Protein AF-0000000066929910 (afdb_homodimer)

Nearest PDB structures (foldseek):
  3hx8-assembly2_C  TM=7.958E-01  e=3.739E-06  Mesorhizobium loti
  5bka-assembly2_F  TM=7.812E-01  e=7.258E-06  Streptomyces coelicolor A3(2)
  5ien-assembly1_A  TM=7.134E-01  e=4.759E-06  synthetic construct
  8k0a-assembly1_B  TM=6.855E-01  e=1.773E-04  Escherichia coli K-12
  5xbp-assembly1_I  TM=7.324E-01  e=6.221E-03  Diaphorobacter sp. DS2

Foldseek 3Di:
DDDDAALAEPPLVPDDPPCSPPVSVLQVQLQPLPHDLVVSLVQADQQAWEADPVDIDGGSVVVSVVSPQAEHCAHHQFNGKHWDWYDKAFDPPDDDPFKTKIKTWTKMWTQGPVGDIDIWIKIKIFIWGQDPVRDIHTRYIYMDTPDCVVVVSSVVSVVVD/DDDDAALAEPPLVPDDPPCSPVVSVLQVQLQPLPHDLVVSLVQADQQAWEADPVDIDGGSVVVSVVSPQAEHCAHHQFNGKHWDWYDKAFDPPDDDPFKTKIKTWTKMWTQGPVGDIDIWIKIKIFIWGQDPVRDIHTRYIYMDTDDCVVVVSSVVSVVVD

Solvent-accessible surface area (backbone atoms only — not comparable to full-atom values): 16374 Å² total; per-residue (Å²): 133,83,77,64,70,35,70,56,40,77,46,43,90,44,43,59,82,67,50,54,54,52,52,35,49,48,54,55,42,67,37,35,55,81,51,58,60,70,68,60,46,57,48,38,28,70,66,12,32,38,40,46,54,94,45,71,36,66,21,37,68,52,44,46,53,48,47,60,58,39,43,18,67,83,80,11,55,26,30,40,45,37,46,26,45,36,43,53,26,35,47,41,72,73,72,57,88,56,44,49,50,35,41,39,34,34,37,38,36,39,32,32,64,88,68,51,71,44,63,35,47,36,38,36,40,39,35,31,34,51,45,98,85,65,47,67,17,28,45,33,38,37,41,22,34,27,43,55,64,50,56,53,54,54,52,53,44,61,66,73,95,131,85,78,64,70,36,70,56,39,77,46,44,90,45,44,58,82,68,50,54,54,52,51,35,49,48,55,55,41,67,39,35,53,80,50,59,60,71,67,60,45,57,47,38,28,71,66,12,33,37,38,46,53,93,47,70,35,66,21,35,68,53,43,45,51,48,47,60,58,38,42,18,66,84,80,12,53,25,31,40,43,36,47,25,45,36,43,52,25,34,46,41,72,73,73,57,89,55,46,49,49,37,42,40,35,34,37,38,36,39,32,31,66,89,68,52,72,44,64,37,45,37,38,36,40,38,35,31,32,51,44,97,84,65,47,68,18,27,46,34,38,37,44,24,32,27,42,55,61,52,56,53,54,53,53,52,44,61,66,72,93

pLDDT: mean 91.46, std 9.97, range [44.03, 98.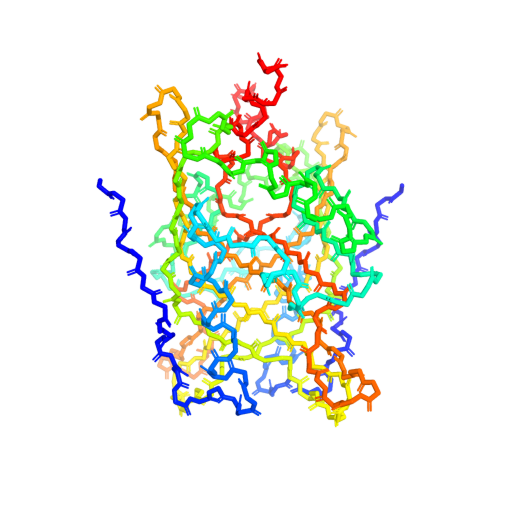88]

Structure (mmCIF, N/CA/C/O backbone):
data_AF-0000000066929910-model_v1
#
loop_
_entity.id
_entity.type
_entity.pdbx_description
1 polymer 'SnoaL-like domain-containing protein'
#
loop_
_atom_site.group_PDB
_atom_site.id
_atom_site.type_symbol
_atom_site.label_atom_id
_atom_site.label_alt_id
_atom_site.label_comp_id
_atom_site.label_asym_id
_atom_site.label_entity_id
_atom_site.label_seq_id
_atom_site.pdbx_PDB_ins_code
_atom_site.Cartn_x
_atom_site.Cartn_y
_atom_site.Cartn_z
_atom_site.occupancy
_atom_site.B_iso_or_equiv
_atom_site.auth_seq_id
_atom_site.auth_comp_id
_atom_site.auth_asym_id
_atom_site.auth_atom_id
_atom_site.pdbx_PDB_model_num
ATOM 1 N N . MET A 1 1 ? -15.656 -13.531 10.375 1 51.94 1 MET A N 1
ATOM 2 C CA . MET A 1 1 ? -15.766 -14.344 9.164 1 51.94 1 MET A CA 1
ATOM 3 C C . MET A 1 1 ? -14.875 -13.789 8.062 1 51.94 1 MET A C 1
ATOM 5 O O . MET A 1 1 ? -14.727 -12.578 7.918 1 51.94 1 MET A O 1
ATOM 9 N N . ALA A 1 2 ? -13.977 -14.711 7.434 1 68.25 2 ALA A N 1
ATOM 10 C CA . ALA A 1 2 ? -13.055 -14.297 6.375 1 68.25 2 ALA A CA 1
ATOM 11 C C . ALA A 1 2 ? -13.812 -13.828 5.141 1 68.25 2 ALA A C 1
ATOM 13 O O . ALA A 1 2 ? -14.898 -14.344 4.836 1 68.25 2 ALA A O 1
ATOM 14 N N . PHE A 1 3 ? -13.477 -12.664 4.609 1 86.19 3 PHE A N 1
ATOM 15 C CA . PHE A 1 3 ? -14.016 -12.234 3.328 1 86.19 3 PHE A CA 1
ATOM 16 C C . PHE A 1 3 ? -13.789 -13.289 2.256 1 86.19 3 PHE A C 1
ATOM 18 O O . PHE A 1 3 ? -12.812 -14.047 2.316 1 86.19 3 PHE A O 1
ATOM 25 N N . PRO A 1 4 ? -14.758 -13.414 1.393 1 94.19 4 PRO A N 1
ATOM 26 C CA . PRO A 1 4 ? -14.617 -14.414 0.331 1 94.19 4 PRO A CA 1
ATOM 27 C C . PRO A 1 4 ? -13.516 -14.062 -0.672 1 94.19 4 PRO A C 1
ATOM 29 O O . PRO A 1 4 ? -13.203 -12.883 -0.855 1 94.19 4 PRO A O 1
ATOM 32 N N . LYS A 1 5 ? -13.023 -15.125 -1.285 1 97.5 5 LYS A N 1
ATOM 33 C CA . LYS A 1 5 ? -12.172 -14.906 -2.453 1 97.5 5 LYS A CA 1
ATOM 34 C C . LYS A 1 5 ? -12.938 -14.219 -3.572 1 97.5 5 LYS A C 1
ATOM 36 O O . LYS A 1 5 ? -14.094 -14.555 -3.842 1 97.5 5 LYS A O 1
ATOM 41 N N . HIS A 1 6 ? -12.438 -13.234 -4.117 1 98.62 6 HIS A N 1
ATOM 42 C CA . HIS A 1 6 ? -13.031 -12.477 -5.215 1 98.62 6 HIS A CA 1
ATOM 43 C C . HIS A 1 6 ? -11.953 -11.891 -6.117 1 98.62 6 HIS A C 1
ATOM 45 O O . HIS A 1 6 ? -11.141 -11.07 -5.672 1 98.62 6 HIS A O 1
ATOM 51 N N . TYR A 1 7 ? -11.977 -12.297 -7.445 1 98.44 7 TYR A N 1
ATOM 52 C CA . TYR A 1 7 ? -10.836 -11.984 -8.297 1 98.44 7 TYR A CA 1
ATOM 53 C C . TYR A 1 7 ? -11.242 -11.062 -9.438 1 98.44 7 TYR A C 1
ATOM 55 O O . TYR A 1 7 ? -10.82 -11.25 -10.586 1 98.44 7 TYR A O 1
ATOM 63 N N . GLU A 1 8 ? -12.164 -10.211 -9.156 1 98.5 8 GLU A N 1
ATOM 64 C CA . GLU A 1 8 ? -12.531 -9.117 -10.055 1 98.5 8 GLU A CA 1
ATOM 65 C C . GLU A 1 8 ? -12.445 -7.77 -9.344 1 98.5 8 GLU A C 1
ATOM 67 O O . GLU A 1 8 ? -12.984 -7.605 -8.242 1 98.5 8 GLU A O 1
ATOM 72 N N . PHE A 1 9 ? -11.75 -6.875 -9.992 1 98.62 9 PHE A N 1
ATOM 73 C CA . PHE A 1 9 ? -11.617 -5.543 -9.406 1 98.62 9 PHE A CA 1
ATOM 74 C C . PHE A 1 9 ? -12.914 -4.758 -9.555 1 98.62 9 PHE A C 1
ATOM 76 O O . PHE A 1 9 ? -13.68 -4.988 -10.492 1 98.62 9 PHE A O 1
ATOM 83 N N . ASP A 1 10 ? -13.117 -3.826 -8.633 1 97.94 10 ASP A N 1
ATOM 84 C CA . ASP A 1 10 ? -14.273 -2.936 -8.719 1 97.94 10 ASP A CA 1
ATOM 85 C C . ASP A 1 10 ? -14.25 -2.127 -10.008 1 97.94 10 ASP A C 1
ATOM 87 O O . ASP A 1 10 ? -15.305 -1.792 -10.555 1 97.94 10 ASP A O 1
ATOM 91 N N . ASN A 1 11 ? -13.078 -1.803 -10.492 1 98.25 11 ASN A N 1
ATOM 92 C CA . ASN A 1 11 ? -12.898 -1.03 -11.719 1 98.25 11 ASN A CA 1
ATOM 93 C C . ASN A 1 11 ? -12.328 -1.886 -12.844 1 98.25 11 ASN A C 1
ATOM 95 O O . ASN A 1 11 ? -11.492 -1.418 -13.625 1 98.25 11 ASN A O 1
ATOM 99 N N . GLN A 1 12 ? -12.781 -3.102 -12.938 1 98.31 12 GLN A N 1
ATOM 100 C CA . GLN A 1 12 ? -12.266 -4.125 -13.844 1 98.31 12 GLN A CA 1
ATOM 101 C C . GLN A 1 12 ? -12.281 -3.635 -15.289 1 98.31 12 GLN A C 1
ATOM 103 O O . GLN A 1 12 ? -11.32 -3.842 -16.031 1 98.31 12 GLN A O 1
ATOM 108 N N . SER A 1 13 ? -13.289 -3 -15.711 1 97.56 13 SER A N 1
ATOM 109 C CA . SER A 1 13 ? -13.5 -2.617 -17.109 1 97.56 13 SER A CA 1
ATOM 110 C C . SER A 1 13 ? -12.508 -1.542 -17.547 1 97.56 13 SER A C 1
ATOM 112 O O . SER A 1 13 ? -12.32 -1.307 -18.734 1 97.56 13 SER A O 1
ATOM 114 N N . SER A 1 14 ? -11.852 -0.917 -16.578 1 97.94 14 SER A N 1
ATOM 115 C CA . SER A 1 14 ? -10.945 0.181 -16.906 1 97.94 14 SER A CA 1
ATOM 116 C C . SER A 1 14 ? -9.492 -0.293 -16.953 1 97.94 14 SER A C 1
ATOM 118 O O . SER A 1 14 ? -8.594 0.482 -17.281 1 97.94 14 SER A O 1
ATOM 120 N N . ILE A 1 15 ? -9.234 -1.5 -16.641 1 98.06 15 ILE A N 1
ATOM 121 C CA . ILE A 1 15 ? -7.887 -2.051 -16.625 1 98.06 15 ILE A CA 1
ATOM 122 C C . ILE A 1 15 ? -7.461 -2.418 -18.031 1 98.06 15 ILE A C 1
ATOM 124 O O . ILE A 1 15 ? -8.172 -3.143 -18.734 1 98.06 15 ILE A O 1
ATOM 128 N N . PRO A 1 16 ? -6.328 -1.891 -18.484 1 95.81 16 PRO A N 1
ATOM 129 C CA . PRO A 1 16 ? -5.91 -2.172 -19.859 1 95.81 16 PRO A CA 1
ATOM 130 C C . PRO A 1 16 ? -5.555 -3.641 -20.078 1 95.81 16 PRO A C 1
ATOM 132 O O . PRO A 1 16 ? -5.004 -4.289 -19.188 1 95.81 16 PRO A O 1
ATOM 135 N N . ALA A 1 17 ? -5.879 -4.059 -21.219 1 95.19 17 ALA A N 1
ATOM 136 C CA . ALA A 1 17 ? -5.402 -5.375 -21.641 1 95.19 17 ALA A CA 1
ATOM 137 C C . ALA A 1 17 ? -3.881 -5.395 -21.766 1 95.19 17 ALA A C 1
ATOM 139 O O . ALA A 1 17 ? -3.271 -4.398 -22.172 1 95.19 17 ALA A O 1
ATOM 140 N N . PRO A 1 18 ? -3.271 -6.547 -21.438 1 96.44 18 PRO A N 1
ATOM 141 C CA . PRO A 1 18 ? -3.869 -7.805 -20.984 1 96.44 18 PRO A CA 1
ATOM 142 C C . PRO A 1 18 ? -3.971 -7.902 -19.469 1 96.44 18 PRO A C 1
ATOM 144 O O . PRO A 1 18 ? -4.23 -8.977 -18.938 1 96.44 18 PRO A O 1
ATOM 147 N N . PHE A 1 19 ? -3.746 -6.848 -18.812 1 97.5 19 PHE A N 1
ATOM 148 C CA . PHE A 1 19 ? -3.609 -6.871 -17.359 1 97.5 19 PHE A CA 1
ATOM 149 C C . PHE A 1 19 ? -4.957 -7.133 -16.688 1 97.5 19 PHE A C 1
ATOM 151 O O . PHE A 1 19 ? -5.016 -7.719 -15.609 1 97.5 19 PHE A O 1
ATOM 158 N N . ASN A 1 20 ? -6.047 -6.723 -17.375 1 98 20 ASN A N 1
ATOM 159 C CA . ASN A 1 20 ? -7.391 -6.969 -16.859 1 98 20 ASN A CA 1
ATOM 160 C C . ASN A 1 20 ? -7.656 -8.461 -16.672 1 98 20 ASN A C 1
ATOM 162 O O . ASN A 1 20 ? -8.461 -8.852 -15.828 1 98 20 ASN A O 1
ATOM 166 N N . GLU A 1 21 ? -6.914 -9.273 -17.375 1 97.38 21 GLU A N 1
ATOM 167 C CA . GLU A 1 21 ? -7.078 -10.719 -17.266 1 97.38 21 GLU A CA 1
ATOM 168 C C . GLU A 1 21 ? -5.926 -11.352 -16.484 1 97.38 21 GLU A C 1
ATOM 170 O O . GLU A 1 21 ? -6.141 -12.195 -15.617 1 97.38 21 GLU A O 1
ATOM 175 N N . THR A 1 22 ? -4.738 -10.922 -16.719 1 97 22 THR A N 1
ATOM 176 C CA . THR A 1 22 ? -3.561 -11.633 -16.234 1 97 22 THR A CA 1
ATOM 177 C C . THR A 1 22 ? -3.363 -11.383 -14.734 1 97 22 THR A C 1
ATOM 179 O O . THR A 1 22 ? -2.93 -12.281 -14.008 1 97 22 THR A O 1
ATOM 182 N N . ILE A 1 23 ? -3.709 -10.234 -14.281 1 98.12 23 ILE A N 1
ATOM 183 C CA . ILE A 1 23 ? -3.443 -9.93 -12.883 1 98.12 23 ILE A CA 1
ATOM 184 C C . ILE A 1 23 ? -4.457 -10.648 -11.992 1 98.12 23 ILE A C 1
ATOM 186 O O . ILE A 1 23 ? -4.078 -11.336 -11.047 1 98.12 23 ILE A O 1
ATOM 190 N N . PRO A 1 24 ? -5.742 -10.594 -12.336 1 98.44 24 PRO A N 1
ATOM 191 C CA . PRO A 1 24 ? -6.672 -11.414 -11.547 1 98.44 24 PRO A CA 1
ATOM 192 C C . PRO A 1 24 ? -6.332 -12.898 -11.594 1 98.44 24 PRO A C 1
ATOM 194 O O . PRO A 1 24 ? -6.434 -13.594 -10.578 1 98.44 24 PRO A O 1
ATOM 197 N N . ALA A 1 25 ? -5.902 -13.375 -12.695 1 97.12 25 ALA A N 1
ATOM 198 C CA . ALA A 1 25 ? -5.535 -14.781 -12.836 1 97.12 25 ALA A CA 1
ATOM 199 C C . ALA A 1 25 ? -4.363 -15.133 -11.922 1 97.12 25 ALA A C 1
ATOM 201 O O . ALA A 1 25 ? -4.34 -16.219 -11.32 1 97.12 25 ALA A O 1
ATOM 202 N N . PHE A 1 26 ? -3.439 -14.289 -11.828 1 97.75 26 PHE A N 1
ATOM 203 C CA . PHE A 1 26 ? -2.297 -14.516 -10.953 1 97.75 26 PHE A CA 1
ATOM 204 C C . PHE A 1 26 ? -2.752 -14.672 -9.508 1 97.75 26 PHE A C 1
ATOM 206 O O . PHE A 1 26 ? -2.34 -15.617 -8.82 1 97.75 26 PHE A O 1
ATOM 213 N N . PHE A 1 27 ? -3.561 -13.758 -9.031 1 98 27 PHE A N 1
ATOM 214 C CA . PHE A 1 27 ? -4.027 -13.836 -7.648 1 98 27 PHE A CA 1
ATOM 215 C C . PHE A 1 27 ? -4.801 -15.125 -7.414 1 98 27 PHE A C 1
ATOM 217 O O . PHE A 1 27 ? -4.664 -15.758 -6.363 1 98 27 PHE A O 1
ATOM 224 N N . ARG A 1 28 ? -5.621 -15.461 -8.359 1 96.94 28 ARG A N 1
ATOM 225 C CA . ARG A 1 28 ? -6.387 -16.703 -8.25 1 96.94 28 ARG A CA 1
ATOM 226 C C . ARG A 1 28 ? -5.457 -17.906 -8.102 1 96.94 28 ARG A C 1
ATOM 228 O O . ARG A 1 28 ? -5.691 -18.781 -7.266 1 96.94 28 ARG A O 1
ATOM 235 N N . GLU A 1 29 ? -4.418 -17.922 -8.875 1 96.06 29 GLU A N 1
ATOM 236 C CA . GLU A 1 29 ? -3.467 -19.031 -8.828 1 96.06 29 GLU A CA 1
ATOM 237 C C . GLU A 1 29 ? -2.645 -19 -7.539 1 96.06 29 GLU A C 1
ATOM 239 O O . GLU A 1 29 ? -2.352 -20.047 -6.953 1 96.06 29 GLU A O 1
ATOM 244 N N . TRP A 1 30 ? -2.27 -17.844 -7.133 1 96.19 30 TRP A N 1
ATOM 245 C CA . TRP A 1 30 ? -1.519 -17.719 -5.891 1 96.19 30 TRP A CA 1
ATOM 246 C C . TRP A 1 30 ? -2.299 -18.297 -4.715 1 96.19 30 TRP A C 1
ATOM 248 O O . TRP A 1 30 ? -1.723 -18.953 -3.846 1 96.19 30 TRP A O 1
ATOM 258 N N . ASP A 1 31 ? -3.578 -18.062 -4.715 1 95.56 31 ASP A N 1
ATOM 259 C CA . ASP A 1 31 ? -4.438 -18.469 -3.604 1 95.56 31 ASP A CA 1
ATOM 260 C C . ASP A 1 31 ? -4.734 -19.953 -3.645 1 95.56 31 ASP A C 1
ATOM 262 O O . ASP A 1 31 ? -5.316 -20.516 -2.707 1 95.56 31 ASP A O 1
ATOM 266 N N . ASN A 1 32 ? -4.43 -20.562 -4.746 1 94.06 32 ASN A N 1
ATOM 267 C CA . ASN A 1 32 ? -4.637 -22 -4.879 1 94.06 32 ASN A CA 1
ATOM 268 C C . ASN A 1 32 ? -3.514 -22.797 -4.215 1 94.06 32 ASN A C 1
ATOM 270 O O . ASN A 1 32 ? -2.402 -22.875 -4.746 1 94.06 32 ASN A O 1
ATOM 274 N N . PRO A 1 33 ? -3.824 -23.406 -3.088 1 90.44 33 PRO A N 1
ATOM 275 C CA . PRO A 1 33 ? -2.748 -24.078 -2.359 1 90.44 33 PRO A CA 1
ATOM 276 C C . PRO A 1 33 ? -2.186 -25.281 -3.117 1 90.44 33 PRO A C 1
ATOM 278 O O . PRO A 1 33 ? -1.102 -25.766 -2.791 1 90.44 33 PRO A O 1
ATOM 281 N N . THR A 1 34 ? -2.887 -25.672 -4.145 1 87.44 34 THR A N 1
ATOM 282 C CA . THR A 1 34 ? -2.449 -26.844 -4.895 1 87.44 34 THR A CA 1
ATOM 283 C C . THR A 1 34 ? -1.943 -26.438 -6.277 1 87.44 34 THR A C 1
ATOM 285 O O . THR A 1 34 ? -1.729 -27.297 -7.141 1 87.44 34 THR A O 1
ATOM 288 N N . ALA A 1 35 ? -1.821 -25.156 -6.48 1 88.19 35 ALA A N 1
ATOM 289 C CA . ALA A 1 35 ? -1.319 -24.703 -7.77 1 88.19 35 ALA A CA 1
ATOM 290 C C . ALA A 1 35 ? 0.094 -25.219 -8.023 1 88.19 35 ALA A C 1
ATOM 292 O O . ALA A 1 35 ? 0.894 -25.344 -7.098 1 88.19 35 ALA A O 1
ATOM 293 N N . ARG A 1 36 ? 0.293 -25.469 -9.297 1 87.12 36 ARG A N 1
ATOM 294 C CA . ARG A 1 36 ? 1.667 -25.75 -9.695 1 87.12 36 ARG A CA 1
ATOM 295 C C . ARG A 1 36 ? 2.535 -24.5 -9.617 1 87.12 36 ARG A C 1
ATOM 297 O O . ARG A 1 36 ? 2.295 -23.531 -10.328 1 87.12 36 ARG A O 1
ATOM 304 N N . THR A 1 37 ? 3.504 -24.609 -8.844 1 87 37 THR A N 1
ATOM 305 C CA . THR A 1 37 ? 4.34 -23.453 -8.562 1 87 37 THR A CA 1
ATOM 306 C C . THR A 1 37 ? 4.98 -22.922 -9.836 1 87 37 THR A C 1
ATOM 308 O O . THR A 1 37 ? 5.09 -21.703 -10.023 1 87 37 THR A O 1
ATOM 311 N N . GLU A 1 38 ? 5.266 -23.797 -10.727 1 88.75 38 GLU A N 1
ATOM 312 C CA . GLU A 1 38 ? 5.953 -23.391 -11.945 1 88.75 38 GLU A CA 1
ATOM 313 C C . GLU A 1 38 ? 5.07 -22.5 -12.805 1 88.75 38 GLU A C 1
ATOM 315 O O . GLU A 1 38 ? 5.547 -21.531 -13.398 1 88.75 38 GLU A O 1
ATOM 320 N N . GLU A 1 39 ? 3.871 -22.844 -12.875 1 88.44 39 GLU A N 1
ATOM 321 C CA . GLU A 1 39 ? 2.943 -22.047 -13.672 1 88.44 39 GLU A CA 1
ATOM 322 C C . GLU A 1 39 ? 2.703 -20.672 -13.039 1 88.44 39 GLU A C 1
ATOM 324 O O . GLU A 1 39 ? 2.701 -19.656 -13.734 1 88.44 39 GLU A O 1
ATOM 329 N N . LEU A 1 40 ? 2.592 -20.656 -11.758 1 91.75 40 LEU A N 1
ATOM 330 C CA . LEU A 1 40 ? 2.395 -19.422 -11.008 1 91.75 40 LEU A CA 1
ATOM 331 C C . LEU A 1 40 ? 3.586 -18.484 -11.188 1 91.75 40 LEU A C 1
ATOM 333 O O . LEU A 1 40 ? 3.412 -17.266 -11.305 1 91.75 40 LEU A O 1
ATOM 337 N N . LEU A 1 41 ? 4.73 -19.078 -11.273 1 95.81 41 LEU A N 1
ATOM 338 C CA . LEU A 1 41 ? 5.973 -18.312 -11.281 1 95.81 41 LEU A CA 1
ATOM 339 C C . LEU A 1 41 ? 6.223 -17.688 -12.648 1 95.81 41 LEU A C 1
ATOM 341 O O . LEU A 1 41 ? 7.074 -16.812 -12.789 1 95.81 41 LEU A O 1
ATOM 345 N N . GLU A 1 42 ? 5.457 -18.156 -13.602 1 94.06 42 GLU A N 1
ATOM 346 C CA . GLU A 1 42 ? 5.605 -17.578 -14.938 1 94.06 42 GLU A CA 1
ATOM 347 C C . GLU A 1 42 ? 5.23 -16.109 -14.945 1 94.06 42 GLU A C 1
ATOM 349 O O . GLU A 1 42 ? 5.586 -15.375 -15.867 1 94.06 42 GLU A O 1
ATOM 354 N N . PHE A 1 43 ? 4.566 -15.688 -14.008 1 96.69 43 PHE A N 1
ATOM 355 C CA . PHE A 1 43 ? 4.207 -14.281 -13.867 1 96.69 43 PHE A CA 1
ATOM 356 C C . PHE A 1 43 ? 5.438 -13.438 -13.547 1 96.69 43 PHE A C 1
ATOM 358 O O . PHE A 1 43 ? 5.426 -12.219 -13.734 1 96.69 43 PHE A O 1
ATOM 365 N N . PHE A 1 44 ? 6.508 -14.086 -13.133 1 97.81 44 PHE A N 1
ATOM 366 C CA . PHE A 1 44 ? 7.688 -13.367 -12.656 1 97.81 44 PHE A CA 1
ATOM 367 C C . PHE A 1 44 ? 8.852 -13.539 -13.625 1 97.81 44 PHE A C 1
ATOM 369 O O . PHE A 1 44 ? 9.031 -14.617 -14.203 1 97.81 44 PHE A O 1
ATOM 376 N N . ALA A 1 45 ? 9.562 -12.445 -13.82 1 97.38 45 ALA A N 1
ATOM 377 C CA . ALA A 1 45 ? 10.828 -12.531 -14.555 1 97.38 45 ALA A CA 1
ATOM 378 C C . ALA A 1 45 ? 11.828 -13.414 -13.82 1 97.38 45 ALA A C 1
ATOM 380 O O . ALA A 1 45 ? 11.688 -13.664 -12.625 1 97.38 45 ALA A O 1
ATOM 381 N N . LEU A 1 46 ? 12.844 -13.844 -14.492 1 96.06 46 LEU A N 1
ATOM 382 C CA . LEU A 1 46 ? 13.82 -14.766 -13.938 1 96.06 46 LEU A CA 1
ATOM 383 C C . LEU A 1 46 ? 14.555 -14.133 -12.758 1 96.06 46 LEU A C 1
ATOM 385 O O . LEU A 1 46 ? 14.828 -14.812 -11.766 1 96.06 46 LEU A O 1
ATOM 389 N N . ASP A 1 47 ? 14.828 -12.852 -12.852 1 97.12 47 ASP A N 1
ATOM 390 C CA . ASP A 1 47 ? 15.562 -12.156 -11.797 1 97.12 47 ASP A CA 1
ATOM 391 C C . ASP A 1 47 ? 14.641 -11.258 -10.984 1 97.12 47 ASP A C 1
ATOM 393 O O . ASP A 1 47 ? 15.07 -10.227 -10.461 1 97.12 47 ASP A O 1
ATOM 397 N N . ALA A 1 48 ? 13.352 -11.68 -10.945 1 97.81 48 ALA A N 1
ATOM 398 C CA . ALA A 1 48 ? 12.359 -10.867 -10.25 1 97.81 48 ALA A CA 1
ATOM 399 C C . ALA A 1 48 ? 12.719 -10.703 -8.781 1 97.81 48 ALA A C 1
ATOM 401 O O . ALA A 1 48 ? 13.156 -11.656 -8.133 1 97.81 48 ALA A O 1
ATOM 402 N N . LYS A 1 49 ? 12.57 -9.5 -8.305 1 97.88 49 LYS A N 1
ATOM 403 C CA . LYS A 1 49 ? 12.672 -9.219 -6.879 1 97.88 49 LYS A CA 1
ATOM 404 C C . LYS A 1 49 ? 11.297 -9.25 -6.215 1 97.88 49 LYS A C 1
ATOM 406 O O . LYS A 1 49 ? 10.336 -8.672 -6.73 1 97.88 49 LYS A O 1
ATOM 411 N N . PHE A 1 50 ? 11.203 -9.984 -5.105 1 96.75 50 PHE A N 1
ATOM 412 C CA . PHE A 1 50 ? 10 -10.117 -4.297 1 96.75 50 PHE A CA 1
ATOM 413 C C . PHE A 1 50 ? 10.242 -9.633 -2.873 1 96.75 50 PHE A C 1
ATOM 415 O O . PHE A 1 50 ? 11.188 -10.078 -2.215 1 96.75 50 PHE A O 1
ATOM 422 N N . ILE A 1 51 ? 9.352 -8.68 -2.457 1 93.69 51 ILE A N 1
ATOM 423 C CA . ILE A 1 51 ? 9.531 -8.078 -1.139 1 93.69 51 ILE A CA 1
ATOM 424 C C . ILE A 1 51 ? 8.25 -8.219 -0.33 1 93.69 51 ILE A C 1
ATOM 426 O O . ILE A 1 51 ? 7.203 -7.684 -0.715 1 93.69 51 ILE A O 1
ATOM 430 N N . PHE A 1 52 ? 8.352 -8.914 0.793 1 88.75 52 PHE A N 1
ATOM 431 C CA . PHE A 1 52 ? 7.293 -9.078 1.783 1 88.75 52 PHE A CA 1
ATOM 432 C C . PHE A 1 52 ? 7.852 -8.969 3.197 1 88.75 52 PHE A C 1
ATOM 434 O O . PHE A 1 52 ? 8.383 -9.945 3.734 1 88.75 52 PHE A O 1
ATOM 441 N N . SER A 1 53 ? 7.586 -7.73 3.738 1 79.38 53 SER A N 1
ATOM 442 C CA . SER A 1 53 ? 8.133 -7.469 5.066 1 79.38 53 SER A CA 1
ATOM 443 C C . SER A 1 53 ? 9.633 -7.73 5.113 1 79.38 53 SER A C 1
ATOM 445 O O . SER A 1 53 ? 10.391 -7.172 4.316 1 79.38 53 SER A O 1
ATOM 447 N N . HIS A 1 54 ? 10.016 -8.781 5.988 1 77.69 54 HIS A N 1
ATOM 448 C CA . HIS A 1 54 ? 11.422 -9.102 6.176 1 77.69 54 HIS A CA 1
ATOM 449 C C . HIS A 1 54 ? 11.883 -10.156 5.18 1 77.69 54 HIS A C 1
ATOM 451 O O . HIS A 1 54 ? 13.07 -10.492 5.129 1 77.69 54 HIS A O 1
ATOM 457 N N . ILE A 1 55 ? 11.031 -10.648 4.34 1 83.56 55 ILE A N 1
ATOM 458 C CA . ILE A 1 55 ? 11.344 -11.68 3.357 1 83.56 55 ILE A CA 1
ATOM 459 C C . ILE A 1 55 ? 11.586 -11.039 1.993 1 83.56 55 ILE A C 1
ATOM 461 O O . ILE A 1 55 ? 10.695 -10.398 1.434 1 83.56 55 ILE A O 1
ATOM 465 N N . THR A 1 56 ? 12.812 -11.203 1.525 1 91.38 56 THR A N 1
ATOM 466 C CA . THR A 1 56 ? 13.164 -10.734 0.188 1 91.38 56 THR A CA 1
ATOM 467 C C . THR A 1 56 ? 13.812 -11.852 -0.622 1 91.38 56 THR A C 1
ATOM 469 O O . THR A 1 56 ? 14.656 -12.594 -0.108 1 91.38 56 THR A O 1
ATOM 472 N N . THR A 1 57 ? 13.266 -12.047 -1.817 1 96.12 57 THR A N 1
ATOM 473 C CA . THR A 1 57 ? 13.914 -12.93 -2.777 1 96.12 57 THR A CA 1
ATOM 474 C C . THR A 1 57 ? 14.328 -12.172 -4.031 1 96.12 57 THR A C 1
ATOM 476 O O . THR A 1 57 ? 13.703 -11.164 -4.387 1 96.12 57 THR A O 1
ATOM 479 N N . ASN A 1 58 ? 15.391 -12.727 -4.773 1 96.81 58 ASN A N 1
ATOM 480 C CA . ASN A 1 58 ? 15.938 -11.992 -5.906 1 96.81 58 ASN A CA 1
ATOM 481 C C . ASN A 1 58 ? 15.938 -12.836 -7.176 1 96.81 58 ASN A C 1
ATOM 483 O O . ASN A 1 58 ? 16.703 -12.562 -8.109 1 96.81 58 ASN A O 1
ATOM 487 N N . SER A 1 59 ? 15.133 -13.859 -7.121 1 97.5 59 SER A N 1
ATOM 488 C CA . SER A 1 59 ? 14.992 -14.688 -8.312 1 97.5 59 SER A CA 1
ATOM 489 C C . SER A 1 59 ? 13.664 -15.445 -8.297 1 97.5 59 SER A C 1
ATOM 491 O O . SER A 1 59 ? 13.109 -15.719 -7.234 1 97.5 59 SER A O 1
ATOM 493 N N . ARG A 1 60 ? 13.289 -15.781 -9.445 1 97.12 60 ARG A N 1
ATOM 494 C CA . ARG A 1 60 ? 12.086 -16.594 -9.609 1 97.12 60 ARG A CA 1
ATOM 495 C C . ARG A 1 60 ? 12.227 -17.922 -8.883 1 97.12 60 ARG A C 1
ATOM 497 O O . ARG A 1 60 ? 11.273 -18.391 -8.25 1 97.12 60 ARG A O 1
ATOM 504 N N . GLU A 1 61 ? 13.359 -18.484 -8.992 1 96.56 61 GLU A N 1
ATOM 505 C CA . GLU A 1 61 ? 13.602 -19.75 -8.312 1 96.56 61 GLU A CA 1
ATOM 506 C C . GLU A 1 61 ? 13.469 -19.609 -6.801 1 96.56 61 GLU A C 1
ATOM 508 O O . GLU A 1 61 ? 12.805 -20.422 -6.148 1 96.56 61 GLU A O 1
ATOM 513 N N . ALA A 1 62 ? 14.031 -18.578 -6.273 1 96.56 62 ALA A N 1
ATOM 514 C CA . ALA A 1 62 ? 13.938 -18.328 -4.836 1 96.56 62 ALA A CA 1
ATOM 515 C C . ALA A 1 62 ? 12.5 -18.062 -4.418 1 96.56 62 ALA A C 1
ATOM 517 O O . ALA A 1 62 ? 12.07 -18.469 -3.334 1 96.56 62 ALA A O 1
ATOM 518 N N . LEU A 1 63 ? 11.781 -17.391 -5.246 1 96.5 63 LEU A N 1
ATOM 519 C CA . LEU A 1 63 ? 10.367 -17.156 -4.98 1 96.5 63 LEU A CA 1
ATOM 520 C C . LEU A 1 63 ? 9.594 -18.469 -4.961 1 96.5 63 LEU A C 1
ATOM 522 O O . LEU A 1 63 ? 8.695 -18.656 -4.137 1 96.5 63 LEU A O 1
ATOM 526 N N . GLY A 1 64 ? 9.93 -19.297 -5.875 1 95.31 64 GLY A N 1
ATOM 527 C CA . GLY A 1 64 ? 9.32 -20.625 -5.875 1 95.31 64 GLY A CA 1
ATOM 528 C C . GLY A 1 64 ? 9.539 -21.375 -4.582 1 95.31 64 GLY A C 1
ATOM 529 O O . GLY A 1 64 ? 8.609 -21.969 -4.035 1 95.31 64 GLY A O 1
ATOM 530 N N . ASP A 1 65 ? 10.719 -21.328 -4.078 1 93.88 65 ASP A N 1
ATOM 531 C CA . ASP A 1 65 ? 11.039 -21.984 -2.809 1 93.88 65 ASP A CA 1
ATOM 532 C C . ASP A 1 65 ? 10.234 -21.375 -1.663 1 93.88 65 ASP A C 1
ATOM 534 O O . ASP A 1 65 ? 9.719 -22.094 -0.806 1 93.88 65 ASP A O 1
ATOM 538 N N . LEU A 1 66 ? 10.172 -20.109 -1.696 1 92.25 66 LEU A N 1
ATOM 539 C CA . LEU A 1 66 ? 9.375 -19.422 -0.682 1 92.25 66 LEU A CA 1
ATOM 540 C C . LEU A 1 66 ? 7.922 -19.875 -0.729 1 92.25 66 LEU A C 1
ATOM 542 O O . LEU A 1 66 ? 7.332 -20.188 0.305 1 92.25 66 LEU A O 1
ATOM 546 N N . ARG A 1 67 ? 7.371 -19.859 -1.907 1 93.69 67 ARG A N 1
ATOM 547 C CA . ARG A 1 67 ? 5.977 -20.25 -2.084 1 93.69 67 ARG A CA 1
ATOM 548 C C . ARG A 1 67 ? 5.734 -21.672 -1.588 1 93.69 67 ARG A C 1
ATOM 550 O O . ARG A 1 67 ? 4.758 -21.922 -0.878 1 93.69 67 ARG A O 1
ATOM 557 N N . ARG A 1 68 ? 6.582 -22.547 -1.894 1 91.75 68 ARG A N 1
ATOM 558 C CA . ARG A 1 68 ? 6.445 -23.953 -1.499 1 91.75 68 ARG A CA 1
ATOM 559 C C . ARG A 1 68 ? 6.57 -24.109 0.013 1 91.75 68 ARG A C 1
ATOM 561 O O . ARG A 1 68 ? 5.883 -24.938 0.616 1 91.75 68 ARG A O 1
ATOM 568 N N . GLY A 1 69 ? 7.355 -23.281 0.56 1 89 69 GLY A N 1
ATOM 569 C CA . GLY A 1 69 ? 7.59 -23.375 1.992 1 89 69 GLY A CA 1
ATOM 570 C C . GLY A 1 69 ? 6.539 -22.641 2.814 1 89 69 GLY A C 1
ATOM 571 O O . GLY A 1 69 ? 6.32 -22.984 3.982 1 89 69 GLY A O 1
ATOM 572 N N . LEU A 1 70 ? 5.863 -21.766 2.207 1 89.38 70 LEU A N 1
ATOM 573 C CA . LEU A 1 70 ? 4.949 -20.906 2.949 1 89.38 70 LEU A CA 1
ATOM 574 C C . LEU A 1 70 ? 3.518 -21.422 2.857 1 89.38 70 LEU A C 1
ATOM 576 O O . LEU A 1 70 ? 2.801 -21.453 3.859 1 89.38 70 LEU A O 1
ATOM 580 N N . ILE A 1 71 ? 3.152 -21.781 1.685 1 90.5 71 ILE A N 1
ATOM 581 C CA . ILE A 1 71 ? 1.763 -22.172 1.461 1 90.5 71 ILE A CA 1
ATOM 582 C C . ILE A 1 71 ? 1.694 -23.641 1.038 1 90.5 71 ILE A C 1
ATOM 584 O O . ILE A 1 71 ? 2.139 -24 -0.055 1 90.5 71 ILE A O 1
ATOM 588 N N . HIS A 1 72 ? 1.14 -24.391 1.914 1 89.25 72 HIS A N 1
ATOM 589 C CA . HIS A 1 72 ? 0.87 -25.797 1.678 1 89.25 72 HIS A CA 1
ATOM 590 C C . HIS A 1 72 ? -0.322 -26.281 2.5 1 89.25 72 HIS A C 1
ATOM 592 O O . HIS A 1 72 ? -0.406 -26 3.699 1 89.25 72 HIS A O 1
ATOM 598 N N . PRO A 1 73 ? -1.185 -27.031 1.87 1 90.38 73 PRO A N 1
ATOM 599 C CA . PRO A 1 73 ? -2.432 -27.391 2.553 1 90.38 73 PRO A CA 1
ATOM 600 C C . PRO A 1 73 ? -2.205 -28.25 3.787 1 90.38 73 PRO A C 1
ATOM 602 O O . PRO A 1 73 ? -3.02 -28.25 4.715 1 90.38 73 PRO A O 1
ATOM 605 N N . GLU A 1 74 ? -1.133 -28.906 3.838 1 88.31 74 GLU A N 1
ATOM 606 C CA . GLU A 1 74 ? -0.917 -29.844 4.934 1 88.31 74 GLU A CA 1
ATOM 607 C C . GLU A 1 74 ? 0.267 -29.422 5.797 1 88.31 74 GLU A C 1
ATOM 609 O O . GLU A 1 74 ? 0.219 -29.531 7.023 1 88.31 74 GLU A O 1
ATOM 614 N N . ASN A 1 75 ? 1.32 -28.859 5.215 1 83.56 75 ASN A N 1
ATOM 615 C CA . ASN A 1 75 ? 2.586 -28.766 5.934 1 83.56 75 ASN A CA 1
ATOM 616 C C . ASN A 1 75 ? 3.074 -27.312 6.016 1 83.56 75 ASN A C 1
ATOM 618 O O . ASN A 1 75 ? 4.051 -27.031 6.707 1 83.56 75 ASN A O 1
ATOM 622 N N . GLY A 1 76 ? 2.428 -26.453 5.328 1 86.56 76 GLY A N 1
ATOM 623 C CA . GLY A 1 76 ? 2.891 -25.078 5.348 1 86.56 76 GLY A CA 1
ATOM 624 C C . GLY A 1 76 ? 2.379 -24.297 6.543 1 86.56 76 GLY A C 1
ATOM 625 O O . GLY A 1 76 ? 1.331 -24.609 7.105 1 86.56 76 GLY A O 1
ATOM 626 N N . PRO A 1 77 ? 3.146 -23.297 6.965 1 89.25 77 PRO A N 1
ATOM 627 C CA . PRO A 1 77 ? 2.598 -22.391 7.973 1 89.25 77 PRO A CA 1
ATOM 628 C C . PRO A 1 77 ? 1.254 -21.797 7.559 1 89.25 77 PRO A C 1
ATOM 630 O O . PRO A 1 77 ? 0.423 -21.484 8.414 1 89.25 77 PRO A O 1
ATOM 633 N N . VAL A 1 78 ? 1.073 -21.609 6.277 1 91.44 78 VAL A N 1
ATOM 634 C CA . VAL A 1 78 ? -0.197 -21.188 5.703 1 91.44 78 VAL A CA 1
ATOM 635 C C . VAL A 1 78 ? -0.842 -22.344 4.945 1 91.44 78 VAL A C 1
ATOM 637 O O . VAL A 1 78 ? -0.265 -22.859 3.988 1 91.44 78 VAL A O 1
ATOM 640 N N . VAL A 1 79 ? -2.018 -22.688 5.387 1 93.62 79 VAL A N 1
ATOM 641 C CA . VAL A 1 79 ? -2.633 -23.859 4.77 1 93.62 79 VAL A CA 1
ATOM 642 C C . VAL A 1 79 ? -3.646 -23.422 3.717 1 93.62 79 VAL A C 1
ATOM 644 O O . VAL A 1 79 ? -4.039 -24.203 2.854 1 93.62 79 VAL A O 1
ATOM 647 N N . ASP A 1 80 ? -4.09 -22.188 3.879 1 93.88 80 ASP A N 1
ATOM 648 C CA . ASP A 1 80 ? -4.996 -21.578 2.906 1 93.88 80 ASP A CA 1
ATOM 649 C C . ASP A 1 80 ? -4.926 -20.047 2.969 1 93.88 80 ASP A C 1
ATOM 651 O O . ASP A 1 80 ? -4.57 -19.484 4 1 93.88 80 ASP A O 1
ATOM 655 N N . CYS A 1 81 ? -5.223 -19.484 1.835 1 94.62 81 CYS A N 1
ATOM 656 C CA . CYS A 1 81 ? -5.281 -18.031 1.795 1 94.62 81 CYS A CA 1
ATOM 657 C C . CYS A 1 81 ? -6.242 -17.547 0.713 1 94.62 81 CYS A C 1
ATOM 659 O O . CYS A 1 81 ? -6.672 -18.344 -0.133 1 94.62 81 CYS A O 1
ATOM 661 N N . GLY A 1 82 ? -6.598 -16.297 0.866 1 96.38 82 GLY A N 1
ATOM 662 C CA . GLY A 1 82 ? -7.512 -15.742 -0.123 1 96.38 82 GLY A CA 1
ATOM 663 C C . GLY A 1 82 ? -7.418 -14.234 -0.249 1 96.38 82 GLY A C 1
ATOM 664 O O . GLY A 1 82 ? -7.25 -13.531 0.75 1 96.38 82 GLY A O 1
ATOM 665 N N . HIS A 1 83 ? -7.562 -13.859 -1.557 1 98.12 83 HIS A N 1
ATOM 666 C CA . HIS A 1 83 ? -7.609 -12.43 -1.851 1 98.12 83 HIS A CA 1
ATOM 667 C C . HIS A 1 83 ? -9 -12 -2.297 1 98.12 83 HIS A C 1
ATOM 669 O O . HIS A 1 83 ? -9.695 -12.75 -2.986 1 98.12 83 HIS A O 1
ATOM 675 N N . THR A 1 84 ? -9.422 -10.891 -1.819 1 98.62 84 THR A N 1
ATOM 676 C CA . THR A 1 84 ? -10.508 -10.117 -2.41 1 98.62 84 THR A CA 1
ATOM 677 C C . THR A 1 84 ? -9.969 -8.859 -3.092 1 98.62 84 THR A C 1
ATOM 679 O O . THR A 1 84 ? -9.531 -7.926 -2.422 1 98.62 84 THR A O 1
ATOM 682 N N . LEU A 1 85 ? -10.023 -8.914 -4.434 1 98.75 85 LEU A N 1
ATOM 683 C CA . LEU A 1 85 ? -9.531 -7.762 -5.184 1 98.75 85 LEU A CA 1
ATOM 684 C C . LEU A 1 85 ? -10.531 -6.613 -5.125 1 98.75 85 LEU A C 1
ATOM 686 O O . LEU A 1 85 ? -11.742 -6.832 -5.195 1 98.75 85 LEU A O 1
ATOM 690 N N . ARG A 1 86 ? -10 -5.383 -4.941 1 98.56 86 ARG A N 1
ATOM 691 C CA . ARG A 1 86 ? -10.883 -4.223 -4.875 1 98.56 86 ARG A CA 1
ATOM 692 C C . ARG A 1 86 ? -10.57 -3.23 -5.988 1 98.56 86 ARG A C 1
ATOM 694 O O . ARG A 1 86 ? -11.367 -3.045 -6.906 1 98.56 86 ARG A O 1
ATOM 701 N N . GLN A 1 87 ? -9.352 -2.658 -5.949 1 98.81 87 GLN A N 1
ATOM 702 C CA . GLN A 1 87 ? -9.102 -1.554 -6.867 1 98.81 87 GLN A CA 1
ATOM 703 C C . GLN A 1 87 ? -7.742 -1.701 -7.551 1 98.81 87 GLN A C 1
ATOM 705 O O . GLN A 1 87 ? -6.789 -2.201 -6.949 1 98.81 87 GLN A O 1
ATOM 710 N N . PHE A 1 88 ? -7.707 -1.254 -8.789 1 98.81 88 PHE A N 1
ATOM 711 C CA . PHE A 1 88 ? -6.535 -1.271 -9.656 1 98.81 88 PHE A CA 1
ATOM 712 C C . PHE A 1 88 ? -6.109 0.148 -10.023 1 98.81 88 PHE A C 1
ATOM 714 O O . PHE A 1 88 ? -6.922 0.937 -10.508 1 98.81 88 PHE A O 1
ATOM 721 N N . TYR A 1 89 ? -4.828 0.481 -9.773 1 98.75 89 TYR A N 1
ATOM 722 C CA . TYR A 1 89 ? -4.273 1.811 -10.008 1 98.75 89 TYR A CA 1
ATOM 723 C C . TYR A 1 89 ? -3.098 1.753 -10.977 1 98.75 89 TYR A C 1
ATOM 725 O O . TYR A 1 89 ? -2.277 0.833 -10.906 1 98.75 89 TYR A O 1
ATOM 733 N N . ALA A 1 90 ? -3 2.74 -11.766 1 98.31 90 ALA A N 1
ATOM 734 C CA . ALA A 1 90 ? -1.893 2.824 -12.711 1 98.31 90 ALA A CA 1
ATOM 735 C C . ALA A 1 90 ? -1.011 4.035 -12.414 1 98.31 90 ALA A C 1
ATOM 737 O O . ALA A 1 90 ? -1.506 5.086 -12 1 98.31 90 ALA A O 1
ATOM 738 N N . LEU A 1 91 ? 0.306 3.844 -12.602 1 98.5 91 LEU A N 1
ATOM 739 C CA . LEU A 1 91 ? 1.235 4.965 -12.531 1 98.5 91 LEU A CA 1
ATOM 740 C C . LEU A 1 91 ? 0.829 6.07 -13.5 1 98.5 91 LEU A C 1
ATOM 742 O O . LEU A 1 91 ? 0.639 5.816 -14.695 1 98.5 91 LEU A O 1
ATOM 746 N N . THR A 1 92 ? 0.673 7.254 -12.938 1 96.5 92 THR A N 1
ATOM 747 C CA . THR A 1 92 ? 0.293 8.344 -13.828 1 96.5 92 THR A CA 1
ATOM 748 C C . THR A 1 92 ? 1.439 8.695 -14.773 1 96.5 92 THR A C 1
ATOM 750 O O . THR A 1 92 ? 2.604 8.695 -14.367 1 96.5 92 THR A O 1
ATOM 753 N N . GLY A 1 93 ? 1.11 8.891 -16.062 1 95.06 93 GLY A N 1
ATOM 754 C CA . GLY A 1 93 ? 2.066 9.359 -17.047 1 95.06 93 GLY A CA 1
ATOM 755 C C . GLY A 1 93 ? 2.943 8.258 -17.609 1 95.06 93 GLY A C 1
ATOM 756 O O . GLY A 1 93 ? 3.93 8.531 -18.297 1 95.06 93 GLY A O 1
ATOM 757 N N . GLN A 1 94 ? 2.643 7.004 -17.234 1 92.81 94 GLN A N 1
ATOM 758 C CA . GLN A 1 94 ? 3.5 5.957 -17.781 1 92.81 94 GLN A CA 1
ATOM 759 C C . GLN A 1 94 ? 3.268 5.781 -19.281 1 92.81 94 GLN A C 1
ATOM 761 O O . GLN A 1 94 ? 2.127 5.621 -19.719 1 92.81 94 GLN A O 1
ATOM 766 N N . SER A 1 95 ? 4.391 5.91 -19.969 1 87.12 95 SER A N 1
ATOM 767 C CA . SER A 1 95 ? 4.297 5.891 -21.422 1 87.12 95 SER A CA 1
ATOM 768 C C . SER A 1 95 ? 5.18 4.801 -22.016 1 87.12 95 SER A C 1
ATOM 770 O O . SER A 1 95 ? 5.055 4.469 -23.203 1 87.12 95 SER A O 1
ATOM 772 N N . ASP A 1 96 ? 5.996 4.227 -21.141 1 85.12 96 ASP A N 1
ATOM 773 C CA . ASP A 1 96 ? 6.867 3.17 -21.656 1 85.12 96 ASP A CA 1
ATOM 774 C C . ASP A 1 96 ? 6.051 1.956 -22.094 1 85.12 96 ASP A C 1
ATOM 776 O O . ASP A 1 96 ? 5.273 1.406 -21.312 1 85.12 96 ASP A O 1
ATOM 780 N N . SER A 1 97 ? 6.375 1.554 -23.312 1 87.06 97 SER A N 1
ATOM 781 C CA . SER A 1 97 ? 5.602 0.447 -23.875 1 87.06 97 SER A CA 1
ATOM 782 C C . SER A 1 97 ? 6.105 -0.895 -23.359 1 87.06 97 SER A C 1
ATOM 784 O O . SER A 1 97 ? 5.402 -1.904 -23.438 1 87.06 97 SER A O 1
ATOM 786 N N . LYS A 1 98 ? 7.27 -0.904 -22.766 1 92.69 98 LYS A N 1
ATOM 787 C CA . LYS A 1 98 ? 7.852 -2.186 -22.375 1 92.69 98 LYS A CA 1
ATOM 788 C C . LYS A 1 98 ? 7.93 -2.318 -20.859 1 92.69 98 LYS A C 1
ATOM 790 O O . LYS A 1 98 ? 8.5 -3.281 -20.344 1 92.69 98 LYS A O 1
ATOM 795 N N . SER A 1 99 ? 7.445 -1.371 -20.234 1 96.12 99 SER A N 1
ATOM 796 C CA . SER A 1 99 ? 7.414 -1.403 -18.781 1 96.12 99 SER A CA 1
ATOM 797 C C . SER A 1 99 ? 6.164 -0.719 -18.234 1 96.12 99 SER A C 1
ATOM 799 O O . SER A 1 99 ? 5.793 0.365 -18.688 1 96.12 99 SER A O 1
ATOM 801 N N . LYS A 1 100 ? 5.484 -1.411 -17.359 1 97.62 100 LYS A N 1
ATOM 802 C CA . LYS A 1 100 ? 4.293 -0.885 -16.703 1 97.62 100 LYS A CA 1
ATOM 803 C C . LYS A 1 100 ? 4.375 -1.061 -15.188 1 97.62 100 LYS A C 1
ATOM 805 O O . LYS A 1 100 ? 4.902 -2.061 -14.703 1 97.62 100 LYS A O 1
ATOM 810 N N . GLN A 1 101 ? 3.891 -0.084 -14.5 1 98.44 101 GLN A N 1
ATOM 811 C CA . GLN A 1 101 ? 3.836 -0.153 -13.039 1 98.44 101 GLN A CA 1
ATOM 812 C C . GLN A 1 101 ? 2.414 0.058 -12.531 1 98.44 101 GLN A C 1
ATOM 814 O O . GLN A 1 101 ? 1.689 0.918 -13.039 1 98.44 101 GLN A O 1
ATOM 819 N N . PHE A 1 102 ? 2.012 -0.777 -11.547 1 98.62 102 PHE A N 1
ATOM 820 C CA . PHE A 1 102 ? 0.663 -0.748 -11 1 98.62 102 PHE A CA 1
ATOM 821 C C . PHE A 1 102 ? 0.693 -0.935 -9.484 1 98.62 102 PHE A C 1
ATOM 823 O O . PHE A 1 102 ? 1.647 -1.496 -8.945 1 98.62 102 PHE A O 1
ATOM 830 N N . LEU A 1 103 ? -0.289 -0.42 -8.836 1 98.88 103 LEU A N 1
ATOM 831 C CA . LEU A 1 103 ? -0.674 -0.81 -7.484 1 98.88 103 LEU A CA 1
ATOM 832 C C . LEU A 1 103 ? -2.068 -1.426 -7.473 1 98.88 103 LEU A C 1
ATOM 834 O O . LEU A 1 103 ? -2.975 -0.934 -8.148 1 98.88 103 LEU A O 1
ATOM 838 N N . VAL A 1 104 ? -2.176 -2.547 -6.77 1 98.81 104 VAL A N 1
ATOM 839 C CA . VAL A 1 104 ? -3.5 -3.129 -6.586 1 98.81 104 VAL A CA 1
ATOM 840 C C . VAL A 1 104 ? -3.842 -3.18 -5.098 1 98.81 104 VAL A C 1
ATOM 842 O O . VAL A 1 104 ? -2.975 -3.453 -4.266 1 98.81 104 VAL A O 1
ATOM 845 N N . LYS A 1 105 ? -5.051 -2.852 -4.785 1 98.81 105 LYS A N 1
ATOM 846 C CA . LYS A 1 105 ? -5.562 -2.777 -3.42 1 98.81 105 LYS A CA 1
ATOM 847 C C . LYS A 1 105 ? -6.664 -3.807 -3.189 1 98.81 105 LYS A C 1
ATOM 849 O O . LYS A 1 105 ? -7.48 -4.062 -4.078 1 98.81 105 LYS A O 1
ATOM 854 N N . GLY A 1 106 ? -6.68 -4.41 -1.993 1 98.31 106 GLY A N 1
ATOM 855 C CA . GLY A 1 106 ? -7.73 -5.348 -1.621 1 98.31 106 GLY A CA 1
ATOM 856 C C . GLY A 1 106 ? -7.59 -5.867 -0.202 1 98.31 106 GLY A C 1
ATOM 857 O O . GLY A 1 106 ? -7.094 -5.16 0.677 1 98.31 106 GLY A O 1
ATOM 858 N N . LEU A 1 107 ? -8.227 -6.988 -0.013 1 97.19 107 LEU A N 1
ATOM 859 C CA . LEU A 1 107 ? -8.164 -7.699 1.26 1 97.19 107 LEU A CA 1
ATOM 860 C C . LEU A 1 107 ? -7.52 -9.07 1.089 1 97.19 107 LEU A C 1
ATOM 862 O O . LEU A 1 107 ? -7.688 -9.711 0.052 1 97.19 107 LEU A O 1
ATOM 866 N N . ILE A 1 108 ? -6.801 -9.477 2.156 1 96.19 108 ILE A N 1
ATOM 867 C CA . ILE A 1 108 ? -6.195 -10.805 2.164 1 96.19 108 ILE A CA 1
ATOM 868 C C . ILE A 1 108 ? -6.449 -11.484 3.51 1 96.19 108 ILE A C 1
ATOM 870 O O . ILE A 1 108 ? -6.527 -10.812 4.543 1 96.19 108 ILE A O 1
ATOM 874 N N . TRP A 1 109 ? -6.633 -12.742 3.467 1 94.12 109 TRP A N 1
ATOM 875 C CA . TRP A 1 109 ? -6.645 -13.531 4.695 1 94.12 109 TRP A CA 1
ATOM 876 C C . TRP A 1 109 ? -5.762 -14.766 4.559 1 94.12 109 TRP A C 1
ATOM 878 O O . TRP A 1 109 ? -5.586 -15.297 3.457 1 94.12 109 TRP A O 1
ATOM 888 N N . TYR A 1 110 ? -5.203 -15.211 5.629 1 92.62 110 TYR A N 1
ATOM 889 C CA . TYR A 1 110 ? -4.465 -16.453 5.766 1 92.62 110 TYR A CA 1
ATOM 890 C C . TYR A 1 110 ? -5.117 -17.359 6.805 1 92.62 110 TYR A C 1
ATOM 892 O O . TYR A 1 110 ? -5.535 -16.906 7.867 1 92.62 110 TYR A O 1
ATOM 900 N N . LYS A 1 111 ? -5.242 -18.516 6.43 1 93.12 111 LYS A N 1
ATOM 901 C CA . LYS A 1 111 ? -5.484 -19.578 7.395 1 93.12 111 LYS A CA 1
ATOM 902 C C . LYS A 1 111 ? -4.184 -20.297 7.77 1 93.12 111 LYS A C 1
ATOM 904 O O . LYS A 1 111 ? -3.498 -20.844 6.91 1 93.12 111 LYS A O 1
ATOM 909 N N . LEU A 1 112 ? -3.943 -20.328 9.023 1 91.56 112 LEU A N 1
ATOM 910 C CA . LEU A 1 112 ? -2.674 -20.875 9.508 1 91.56 112 LEU A CA 1
ATOM 911 C C . LEU A 1 112 ? -2.828 -22.328 9.945 1 91.56 112 LEU A C 1
ATOM 913 O O . LEU A 1 112 ? -3.943 -22.781 10.203 1 91.56 112 LEU A O 1
ATOM 917 N N . ARG A 1 113 ? -1.727 -22.969 10.031 1 90.25 113 ARG A N 1
ATOM 918 C CA . ARG A 1 113 ? -1.725 -24.391 10.367 1 90.25 113 ARG A CA 1
ATOM 919 C C . ARG A 1 113 ? -2.271 -24.625 11.773 1 90.25 113 ARG A C 1
ATOM 921 O O . ARG A 1 113 ? -2.881 -25.656 12.047 1 90.25 113 ARG A O 1
ATOM 928 N N . ASN A 1 114 ? -2.111 -23.703 12.633 1 88.56 114 ASN A N 1
ATOM 929 C CA . ASN A 1 114 ? -2.584 -23.844 14.008 1 88.56 114 ASN A CA 1
ATOM 930 C C . ASN A 1 114 ? -4.07 -23.516 14.125 1 88.56 114 ASN A C 1
ATOM 932 O O . ASN A 1 114 ? -4.609 -23.453 15.234 1 88.56 114 ASN A O 1
ATOM 936 N N . GLY A 1 115 ? -4.648 -23.156 13.023 1 89.69 115 GLY A N 1
ATOM 937 C CA . GLY A 1 115 ? -6.086 -22.938 13.008 1 89.69 115 GLY A CA 1
ATOM 938 C C . GLY A 1 115 ? -6.473 -21.469 13.055 1 89.69 115 GLY A C 1
ATOM 939 O O . GLY A 1 115 ? -7.617 -21.125 12.766 1 89.69 115 GLY A O 1
ATOM 940 N N . ARG A 1 116 ? -5.555 -20.641 13.344 1 90.69 116 ARG A N 1
ATOM 941 C CA . ARG A 1 116 ? -5.816 -19.203 13.406 1 90.69 116 ARG A CA 1
ATOM 942 C C . ARG A 1 116 ? -5.984 -18.609 12.016 1 90.69 116 ARG A C 1
ATOM 944 O O . ARG A 1 116 ? -5.309 -19.031 11.07 1 90.69 116 ARG A O 1
ATOM 951 N N . ARG A 1 117 ? -6.922 -17.656 11.977 1 91.56 117 ARG A N 1
ATOM 952 C CA . ARG A 1 117 ? -7.078 -16.859 10.766 1 91.56 117 ARG A CA 1
ATOM 953 C C . ARG A 1 117 ? -6.723 -15.398 11.016 1 91.56 117 ARG A C 1
ATOM 955 O O . ARG A 1 117 ? -7.066 -14.844 12.062 1 91.56 117 ARG A O 1
ATOM 962 N N . VAL A 1 118 ? -5.992 -14.859 10.07 1 90.56 118 VAL A N 1
ATOM 963 C CA . VAL A 1 118 ? -5.629 -13.445 10.141 1 90.56 118 VAL A CA 1
ATOM 964 C C . VAL A 1 118 ? -5.961 -12.758 8.82 1 90.56 118 VAL A C 1
ATOM 966 O O . VAL A 1 118 ? -5.891 -13.383 7.754 1 90.56 118 VAL A O 1
ATOM 969 N N . ASP A 1 119 ? -6.449 -11.57 8.867 1 91.56 119 ASP A N 1
ATOM 970 C CA . ASP A 1 119 ? -6.766 -10.82 7.66 1 91.56 119 ASP A CA 1
ATOM 971 C C . ASP A 1 119 ? -6.168 -9.414 7.711 1 91.56 119 ASP A C 1
ATOM 973 O O . ASP A 1 119 ? -5.742 -8.953 8.773 1 91.56 119 ASP A O 1
ATOM 977 N N . ALA A 1 120 ? -6.043 -8.789 6.586 1 92.12 120 ALA A N 1
ATOM 978 C CA . ALA A 1 120 ? -5.496 -7.445 6.449 1 92.12 120 ALA A CA 1
ATOM 979 C C . ALA A 1 120 ? -5.906 -6.816 5.121 1 92.12 120 ALA A C 1
ATOM 981 O O . ALA A 1 120 ? -6.266 -7.527 4.18 1 92.12 120 ALA A O 1
ATOM 982 N N . GLY A 1 121 ? -5.941 -5.48 5.141 1 94.69 121 GLY A N 1
ATOM 983 C CA . GLY A 1 121 ? -5.844 -4.801 3.857 1 94.69 121 GLY A CA 1
ATOM 984 C C . GLY A 1 121 ? -4.449 -4.863 3.258 1 94.69 121 GLY A C 1
ATOM 985 O O . GLY A 1 121 ? -3.455 -4.848 3.984 1 94.69 121 GLY A O 1
ATOM 986 N N . PHE A 1 122 ? -4.418 -4.961 1.919 1 96.38 122 PHE A N 1
ATOM 987 C CA . PHE A 1 122 ? -3.117 -5 1.264 1 96.38 122 PHE A CA 1
ATOM 988 C C . PHE A 1 122 ? -3.078 -4.043 0.079 1 96.38 122 PHE A C 1
ATOM 990 O O . PHE A 1 122 ? -4.117 -3.709 -0.492 1 96.38 122 PHE A O 1
ATOM 997 N N . VAL A 1 123 ? -1.92 -3.576 -0.177 1 98.44 123 VAL A N 1
ATOM 998 C CA . VAL A 1 123 ? -1.555 -2.994 -1.464 1 98.44 123 VAL A CA 1
ATOM 999 C C . VAL A 1 123 ? -0.303 -3.682 -2.006 1 98.44 123 VAL A C 1
ATOM 1001 O O . VAL A 1 123 ? 0.679 -3.855 -1.28 1 98.44 123 VAL A O 1
ATOM 1004 N N . THR A 1 124 ? -0.345 -4.082 -3.236 1 98.62 124 THR A N 1
ATOM 1005 C CA . THR A 1 124 ? 0.804 -4.691 -3.895 1 98.62 124 THR A CA 1
ATOM 1006 C C . THR A 1 124 ? 1.3 -3.814 -5.039 1 98.62 124 THR A C 1
ATOM 1008 O O . THR A 1 124 ? 0.511 -3.381 -5.883 1 98.62 124 THR A O 1
ATOM 1011 N N . TYR A 1 125 ? 2.541 -3.521 -4.969 1 98.75 125 TYR A N 1
ATOM 1012 C CA . TYR A 1 125 ? 3.23 -2.871 -6.078 1 98.75 125 TYR A CA 1
ATOM 1013 C C . TYR A 1 125 ? 3.764 -3.9 -7.066 1 98.75 125 TYR A C 1
ATOM 1015 O O . TYR A 1 125 ? 4.383 -4.891 -6.668 1 98.75 125 TYR A O 1
ATOM 1023 N N . MET A 1 126 ? 3.531 -3.613 -8.398 1 98.5 126 MET A N 1
ATOM 1024 C CA . MET A 1 126 ? 4.062 -4.461 -9.461 1 98.5 126 MET A CA 1
ATOM 1025 C C . MET A 1 126 ? 4.734 -3.623 -10.539 1 98.5 126 MET A C 1
ATOM 1027 O O . MET A 1 126 ? 4.133 -2.686 -11.07 1 98.5 126 MET A O 1
ATOM 1031 N N . SER A 1 127 ? 5.918 -3.953 -10.828 1 98.38 127 SER A N 1
ATOM 1032 C CA . SER A 1 127 ? 6.598 -3.545 -12.055 1 98.38 127 SER A CA 1
ATOM 1033 C C . SER A 1 127 ? 6.645 -4.688 -13.062 1 98.38 127 SER A C 1
ATOM 1035 O O . SER A 1 127 ? 7.129 -5.777 -12.758 1 98.38 127 SER A O 1
ATOM 1037 N N . LEU A 1 128 ? 6.09 -4.457 -14.234 1 98.25 128 LEU A N 1
ATOM 1038 C CA . LEU A 1 128 ? 6.047 -5.473 -15.281 1 98.25 128 LEU A CA 1
ATOM 1039 C C . LEU A 1 128 ? 6.883 -5.043 -16.484 1 98.25 128 LEU A C 1
ATOM 1041 O O . LEU A 1 128 ? 6.879 -3.871 -16.859 1 98.25 128 LEU A O 1
ATOM 1045 N N . VAL A 1 129 ? 7.57 -5.996 -17.016 1 97.69 129 VAL A N 1
ATOM 1046 C CA . VAL A 1 129 ? 8.383 -5.785 -18.203 1 97.69 129 VAL A CA 1
ATOM 1047 C C . VAL A 1 129 ? 8.047 -6.84 -19.25 1 97.69 129 VAL A C 1
ATOM 1049 O O . VAL A 1 129 ? 7.59 -7.934 -18.922 1 97.69 129 VAL A O 1
ATOM 1052 N N . GLN A 1 130 ? 8.242 -6.453 -20.422 1 95.31 130 GLN A N 1
ATOM 1053 C CA . GLN A 1 130 ? 8.023 -7.402 -21.516 1 95.31 130 GLN A CA 1
ATOM 1054 C C . GLN A 1 130 ? 9.289 -8.195 -21.812 1 95.31 130 GLN A C 1
ATOM 1056 O O . GLN A 1 130 ? 10.367 -7.609 -21.969 1 95.31 130 GLN A O 1
ATOM 1061 N N . SER A 1 131 ? 9.086 -9.461 -21.812 1 89.5 131 SER A N 1
ATOM 1062 C CA . SER A 1 131 ? 10.18 -10.32 -22.266 1 89.5 131 SER A CA 1
ATOM 1063 C C . SER A 1 131 ? 10.312 -10.289 -23.781 1 89.5 131 SER A C 1
ATOM 1065 O O . SER A 1 131 ? 9.5 -9.68 -24.469 1 89.5 131 SER A O 1
ATOM 1067 N N . ALA A 1 132 ? 11.414 -10.938 -24.281 1 85.5 132 ALA A N 1
ATOM 1068 C CA . ALA A 1 132 ? 11.672 -11 -25.719 1 85.5 132 ALA A CA 1
ATOM 1069 C C . ALA A 1 132 ? 10.484 -11.594 -26.469 1 85.5 132 ALA A C 1
ATOM 1071 O O . ALA A 1 132 ? 10.172 -11.18 -27.578 1 85.5 132 ALA A O 1
ATOM 1072 N N . GLY A 1 133 ? 9.688 -12.359 -25.938 1 86.44 133 GLY A N 1
ATOM 1073 C CA . GLY A 1 133 ? 8.531 -12.977 -26.562 1 86.44 133 GLY A CA 1
ATOM 1074 C C . GLY A 1 133 ? 7.25 -12.195 -26.359 1 86.44 133 GLY A C 1
ATOM 1075 O O . GLY A 1 133 ? 6.176 -12.625 -26.781 1 86.44 133 GLY A O 1
ATOM 1076 N N . GLY A 1 134 ? 7.34 -11.109 -25.766 1 89.5 134 GLY A N 1
ATOM 1077 C CA . GLY A 1 134 ? 6.199 -10.219 -25.625 1 89.5 134 GLY A CA 1
ATOM 1078 C C . GLY A 1 134 ? 5.375 -10.508 -24.375 1 89.5 134 GLY A C 1
ATOM 1079 O O . GLY A 1 134 ? 4.348 -9.867 -24.141 1 89.5 134 GLY A O 1
ATOM 1080 N N . LYS A 1 135 ? 5.844 -11.438 -23.656 1 93.31 135 LYS A N 1
ATOM 1081 C CA . LYS A 1 135 ? 5.113 -11.781 -22.438 1 93.31 135 LYS A CA 1
ATOM 1082 C C . LYS A 1 135 ? 5.438 -10.805 -21.312 1 93.31 135 LYS A C 1
ATOM 1084 O O . LYS A 1 135 ? 6.594 -10.43 -21.125 1 93.31 135 LYS A O 1
ATOM 1089 N N . TRP A 1 136 ? 4.355 -10.359 -20.641 1 97 136 TRP A N 1
ATOM 1090 C CA . TRP A 1 136 ? 4.539 -9.492 -19.484 1 97 136 TRP A CA 1
ATOM 1091 C C . TRP A 1 136 ? 4.875 -10.305 -18.25 1 97 136 TRP A C 1
ATOM 1093 O O . TRP A 1 136 ? 4.188 -11.281 -17.922 1 97 136 TRP A O 1
ATOM 1103 N N . GLN A 1 137 ? 6.02 -9.898 -17.562 1 97.88 137 GLN A N 1
ATOM 1104 C CA . GLN A 1 137 ? 6.43 -10.516 -16.312 1 97.88 137 GLN A CA 1
ATOM 1105 C C . GLN A 1 137 ? 6.82 -9.461 -15.281 1 97.88 137 GLN A C 1
ATOM 1107 O O . GLN A 1 137 ? 7.359 -8.414 -15.633 1 97.88 137 GLN A O 1
ATOM 1112 N N . SER A 1 138 ? 6.531 -9.82 -14.078 1 98.12 138 SER A N 1
ATOM 1113 C CA . SER A 1 138 ? 6.922 -8.891 -13.023 1 98.12 138 SER A CA 1
ATOM 1114 C C . SER A 1 138 ? 8.414 -9 -12.711 1 98.12 138 SER A C 1
ATOM 1116 O O . SER A 1 138 ? 8.922 -10.086 -12.453 1 98.12 138 SER A O 1
ATOM 1118 N N . ASP A 1 139 ? 9.086 -7.898 -12.742 1 98.12 139 ASP A N 1
ATOM 1119 C CA . ASP A 1 139 ? 10.477 -7.879 -12.312 1 98.12 139 ASP A CA 1
ATOM 1120 C C . ASP A 1 139 ? 10.602 -7.379 -10.875 1 98.12 139 ASP A C 1
ATOM 1122 O O . ASP A 1 139 ? 11.641 -7.543 -10.234 1 98.12 139 ASP A O 1
ATOM 1126 N N . LEU A 1 140 ? 9.617 -6.781 -10.352 1 98.38 140 LEU A N 1
ATOM 1127 C CA . LEU A 1 140 ? 9.562 -6.324 -8.969 1 98.38 140 LEU A CA 1
ATOM 1128 C C . LEU A 1 140 ? 8.141 -6.426 -8.422 1 98.38 140 LEU A C 1
ATOM 1130 O O . LEU A 1 140 ? 7.195 -5.945 -9.047 1 98.38 140 LEU A O 1
ATOM 1134 N N . TYR A 1 141 ? 8.023 -7.062 -7.328 1 98.38 141 TYR A N 1
ATOM 1135 C CA . TYR A 1 141 ? 6.77 -7.32 -6.629 1 98.38 141 TYR A CA 1
ATOM 1136 C C . TYR A 1 141 ? 6.91 -7.047 -5.137 1 98.38 141 TYR A C 1
ATOM 1138 O O . TYR A 1 141 ? 7.684 -7.719 -4.449 1 98.38 141 TYR A O 1
ATOM 1146 N N . GLU A 1 142 ? 6.176 -6.02 -4.648 1 97.62 142 GLU A N 1
ATOM 1147 C CA . GLU A 1 142 ? 6.309 -5.59 -3.258 1 97.62 142 GLU A CA 1
ATOM 1148 C C . GLU A 1 142 ? 4.945 -5.488 -2.58 1 97.62 142 GLU A C 1
ATOM 1150 O O . GLU A 1 142 ? 4.004 -4.93 -3.146 1 97.62 142 GLU A O 1
ATOM 1155 N N . ILE A 1 143 ? 4.867 -6.023 -1.376 1 96.56 143 ILE A N 1
ATOM 1156 C CA . ILE A 1 143 ? 3.588 -6.082 -0.678 1 96.56 143 ILE A CA 1
ATOM 1157 C C . ILE A 1 143 ? 3.609 -5.129 0.515 1 96.56 143 ILE A C 1
ATOM 1159 O O . ILE A 1 143 ? 4.574 -5.105 1.284 1 96.56 143 ILE A O 1
ATOM 1163 N N . PHE A 1 144 ? 2.566 -4.348 0.65 1 95.75 144 PHE A N 1
ATOM 1164 C CA . PHE A 1 144 ? 2.295 -3.475 1.786 1 95.75 144 PHE A CA 1
ATOM 1165 C C . PHE A 1 144 ? 1.026 -3.908 2.512 1 95.75 144 PHE A C 1
ATOM 1167 O O . PHE A 1 144 ? 0.034 -4.27 1.876 1 95.75 144 PHE A O 1
ATOM 1174 N N . LEU A 1 145 ? 1.076 -3.854 3.84 1 93.25 145 LEU A N 1
ATOM 1175 C CA . LEU A 1 145 ? -0.072 -4.273 4.637 1 93.25 145 LEU A CA 1
ATOM 1176 C C . LEU A 1 145 ? -0.502 -3.172 5.598 1 93.25 145 LEU A C 1
ATOM 1178 O O . LEU A 1 145 ? 0.292 -2.289 5.93 1 93.25 145 LEU A O 1
ATOM 1182 N N . ASP A 1 146 ? -1.816 -3.227 6.035 1 89.75 146 ASP A N 1
ATOM 1183 C CA . ASP A 1 146 ? -2.322 -2.213 6.957 1 89.75 146 ASP A CA 1
ATOM 1184 C C . ASP A 1 146 ? -2.396 -2.754 8.383 1 89.75 146 ASP A C 1
ATOM 1186 O O . ASP A 1 146 ? -2.916 -2.086 9.281 1 89.75 146 ASP A O 1
ATOM 1190 N N . SER A 1 147 ? -2.033 -3.906 8.547 1 80.19 147 SER A N 1
ATOM 1191 C CA . SER A 1 147 ? -2.059 -4.523 9.867 1 80.19 147 SER A CA 1
ATOM 1192 C C . SER A 1 147 ? -0.753 -5.258 10.164 1 80.19 147 SER A C 1
ATOM 1194 O O . SER A 1 147 ? -0.153 -5.848 9.258 1 80.19 147 SER A O 1
ATOM 1196 N N . HIS A 1 148 ? -0.451 -5.195 11.438 1 76.56 148 HIS A N 1
ATOM 1197 C CA . HIS A 1 148 ? 0.767 -5.891 11.844 1 76.56 148 HIS A CA 1
ATOM 1198 C C . HIS A 1 148 ? 0.48 -7.344 12.203 1 76.56 148 HIS A C 1
ATOM 1200 O O . HIS A 1 148 ? 1.401 -8.156 12.297 1 76.56 148 HIS A O 1
ATOM 1206 N N . GLU A 1 149 ? -0.759 -7.57 12.375 1 73.94 149 GLU A N 1
ATOM 1207 C CA . GLU A 1 149 ? -1.121 -8.883 12.906 1 73.94 149 GLU A CA 1
ATOM 1208 C C . GLU A 1 149 ? -0.639 -10 11.984 1 73.94 149 GLU A C 1
ATOM 1210 O O . GLU A 1 149 ? -0.172 -11.039 12.453 1 73.94 149 GLU A O 1
ATOM 1215 N N . ILE A 1 150 ? -0.735 -9.758 10.758 1 74.88 150 ILE A N 1
ATOM 1216 C CA . ILE A 1 150 ? -0.349 -10.789 9.797 1 74.88 150 ILE A CA 1
ATOM 1217 C C . ILE A 1 150 ? 1.158 -11.023 9.867 1 74.88 150 ILE A C 1
ATOM 1219 O O . ILE A 1 150 ? 1.618 -12.164 9.82 1 74.88 150 ILE A O 1
ATOM 1223 N N . PHE A 1 151 ? 1.878 -9.992 10.117 1 72.31 151 PHE A N 1
ATOM 1224 C CA . PHE A 1 151 ? 3.326 -10.141 10.219 1 72.31 151 PHE A CA 1
ATOM 1225 C C . PHE A 1 151 ? 3.709 -10.93 11.461 1 72.31 151 PHE A C 1
ATOM 1227 O O . PHE A 1 151 ? 4.551 -11.828 11.391 1 72.31 151 PHE A O 1
ATOM 1234 N N . ASP A 1 152 ? 3.021 -10.664 12.453 1 74.12 152 ASP A N 1
ATOM 1235 C CA . ASP A 1 152 ? 3.279 -11.359 13.711 1 74.12 152 ASP A CA 1
ATOM 1236 C C . ASP A 1 152 ? 2.924 -12.836 13.609 1 74.12 152 ASP A C 1
ATOM 1238 O O . ASP A 1 152 ? 3.676 -13.695 14.078 1 74.12 152 ASP A O 1
ATOM 1242 N N . ALA A 1 153 ? 1.937 -13.062 12.961 1 74.94 153 ALA A N 1
ATOM 1243 C CA . ALA A 1 153 ? 1.439 -14.43 12.875 1 74.94 153 ALA A CA 1
ATOM 1244 C C . ALA A 1 153 ? 2.385 -15.305 12.055 1 74.94 153 ALA A C 1
ATOM 1246 O O . ALA A 1 153 ? 2.686 -16.438 12.438 1 74.94 153 ALA A O 1
ATOM 1247 N N . ILE A 1 154 ? 2.902 -14.781 10.977 1 68.94 154 ILE A N 1
ATOM 1248 C CA . ILE A 1 154 ? 3.771 -15.547 10.086 1 68.94 154 ILE A CA 1
ATOM 1249 C C . ILE A 1 154 ? 5.129 -15.766 10.75 1 68.94 154 ILE A C 1
ATOM 1251 O O . ILE A 1 154 ? 5.703 -16.859 10.68 1 68.94 154 ILE A O 1
ATOM 1255 N N . LYS A 1 155 ? 5.555 -14.781 11.383 1 71.75 155 LYS A N 1
ATOM 1256 C CA . LYS A 1 155 ? 6.832 -14.883 12.086 1 71.75 155 LYS A CA 1
ATOM 1257 C C . LYS A 1 155 ? 6.77 -15.953 13.172 1 71.75 155 LYS A C 1
ATOM 1259 O O . LYS A 1 155 ? 7.727 -16.703 13.359 1 71.75 155 LYS A O 1
ATOM 1264 N N . GLU A 1 156 ? 5.762 -16.062 13.82 1 74.69 156 GLU A N 1
ATOM 1265 C CA . GLU A 1 156 ? 5.578 -17.047 14.883 1 74.69 156 GLU A CA 1
ATOM 1266 C C . GLU A 1 156 ? 5.629 -18.469 14.336 1 74.69 156 GLU A C 1
ATOM 1268 O O . GLU A 1 156 ? 6.156 -19.375 14.992 1 74.69 156 GLU A O 1
ATOM 1273 N N . LEU A 1 157 ? 5.188 -18.562 13.195 1 68.69 157 LEU A N 1
ATOM 1274 C CA . LEU A 1 157 ? 5.094 -19.922 12.641 1 68.69 157 LEU A CA 1
ATOM 1275 C C . LEU A 1 157 ? 6.414 -20.328 12 1 68.69 157 LEU A C 1
ATOM 1277 O O . LEU A 1 157 ? 6.684 -21.516 11.844 1 68.69 157 LEU A O 1
ATOM 1281 N N . GLN A 1 158 ? 7.18 -19.344 11.539 1 65.31 158 GLN A N 1
ATOM 1282 C CA . GLN A 1 158 ? 8.484 -19.672 10.969 1 65.31 158 GLN A CA 1
ATOM 1283 C C . GLN A 1 158 ? 9.484 -20.047 12.062 1 65.31 158 GLN A C 1
ATOM 1285 O O . GLN A 1 158 ? 10.398 -20.828 11.82 1 65.31 158 GLN A O 1
ATOM 1290 N N . VAL A 1 159 ? 9.305 -19.5 13.18 1 57.44 159 VAL A N 1
ATOM 1291 C CA . VAL A 1 159 ? 10.195 -19.797 14.297 1 57.44 159 VAL A CA 1
ATOM 1292 C C . VAL A 1 159 ? 9.797 -21.125 14.945 1 57.44 159 VAL A C 1
ATOM 1294 O O . VAL A 1 159 ? 10.648 -21.844 15.461 1 57.44 159 VAL A O 1
ATOM 1297 N N . THR A 1 160 ? 8.617 -21.266 15.008 1 47.28 160 THR A N 1
ATOM 1298 C CA . THR A 1 160 ? 8.172 -22.5 15.672 1 47.28 160 THR A CA 1
ATOM 1299 C C . THR A 1 160 ? 8.352 -23.703 14.758 1 47.28 160 THR A C 1
ATOM 1301 O O . THR A 1 160 ? 8.328 -24.844 15.219 1 47.28 160 THR A O 1
ATOM 1304 N N . ALA A 1 161 ? 8.602 -23.5 13.5 1 44.5 161 ALA A N 1
ATOM 1305 C CA . ALA A 1 161 ? 8.852 -24.641 12.625 1 44.5 161 ALA A CA 1
ATOM 1306 C C . ALA A 1 161 ? 10.305 -25.109 12.727 1 44.5 161 ALA A C 1
ATOM 1308 O O . ALA A 1 161 ? 11.203 -24.297 12.961 1 44.5 161 ALA A O 1
ATOM 1309 N N . MET B 1 1 ? 21.438 5.262 7.723 1 52.09 1 MET B N 1
ATOM 1310 C CA . MET B 1 1 ? 21.141 6.684 7.547 1 52.09 1 MET B CA 1
ATOM 1311 C C . MET B 1 1 ? 19.75 6.891 6.965 1 52.09 1 MET B C 1
ATOM 1313 O O . MET B 1 1 ? 19.297 6.109 6.129 1 52.09 1 MET B O 1
ATOM 1317 N N . ALA B 1 2 ? 18.875 7.781 7.652 1 68.81 2 ALA B N 1
ATOM 1318 C CA . ALA B 1 2 ? 17.516 8.047 7.211 1 68.81 2 ALA B CA 1
ATOM 1319 C C . ALA B 1 2 ? 17.5 8.727 5.844 1 68.81 2 ALA B C 1
ATOM 1321 O O . ALA B 1 2 ? 18.406 9.508 5.523 1 68.81 2 ALA B O 1
ATOM 1322 N N . PHE B 1 3 ? 16.719 8.234 4.902 1 86.56 3 PHE B N 1
ATOM 1323 C CA . PHE B 1 3 ? 16.5 8.922 3.633 1 86.56 3 PHE B CA 1
ATOM 1324 C C . PHE B 1 3 ? 16.047 10.352 3.863 1 86.56 3 PHE B C 1
ATOM 1326 O O . PHE B 1 3 ? 15.391 10.648 4.867 1 86.56 3 PHE B O 1
ATOM 1333 N N . PRO B 1 4 ? 16.516 11.234 3.021 1 94.25 4 PRO B N 1
ATOM 1334 C CA . PRO B 1 4 ? 16.109 12.633 3.182 1 94.25 4 PRO B CA 1
ATOM 1335 C C . PRO B 1 4 ? 14.625 12.859 2.893 1 94.25 4 PRO B C 1
ATOM 1337 O O . PRO B 1 4 ? 14.023 12.109 2.123 1 94.25 4 PRO B O 1
ATOM 1340 N N . LYS B 1 5 ? 14.1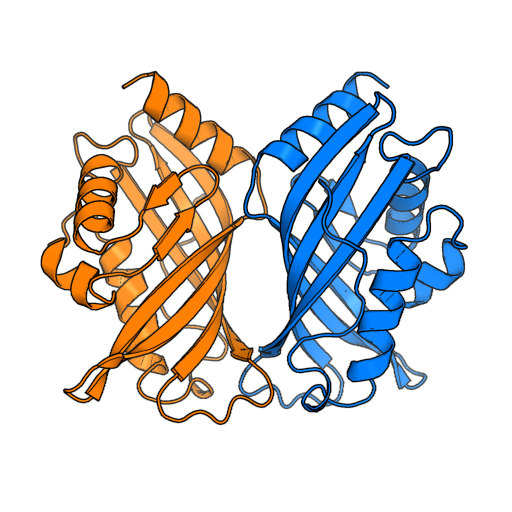33 13.906 3.521 1 97.5 5 LYS B N 1
ATOM 1341 C CA . LYS B 1 5 ? 12.812 14.391 3.121 1 97.5 5 LYS B CA 1
ATOM 1342 C C . LYS B 1 5 ? 12.812 14.844 1.665 1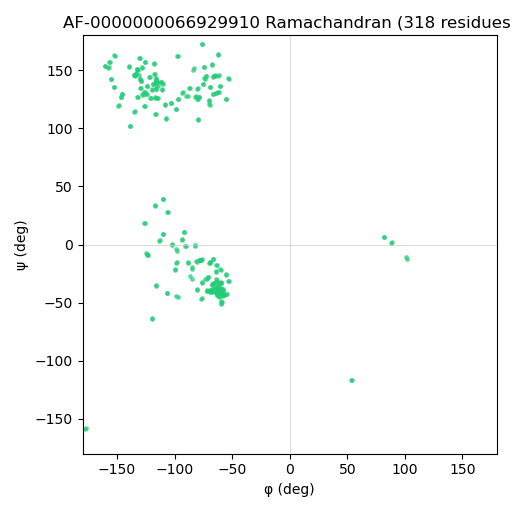 97.5 5 LYS B C 1
ATOM 1344 O O . LYS B 1 5 ? 13.75 15.508 1.214 1 97.5 5 LYS B O 1
ATOM 1349 N N . HIS B 1 6 ? 11.93 14.445 0.916 1 98.62 6 HIS B N 1
ATOM 1350 C CA . HIS B 1 6 ? 11.773 14.797 -0.49 1 98.62 6 HIS B CA 1
ATOM 1351 C C . HIS B 1 6 ? 10.305 14.797 -0.9 1 98.62 6 HIS B C 1
ATOM 1353 O O . HIS B 1 6 ? 9.641 13.758 -0.835 1 98.62 6 HIS B O 1
ATOM 1359 N N . TYR B 1 7 ? 9.789 15.992 -1.359 1 98.44 7 TYR B N 1
ATOM 1360 C CA . TYR B 1 7 ? 8.344 16.125 -1.514 1 98.44 7 TYR B CA 1
ATOM 1361 C C . TYR B 1 7 ? 7.969 16.359 -2.975 1 98.44 7 TYR B C 1
ATOM 1363 O O . TYR B 1 7 ? 7.105 17.188 -3.279 1 98.44 7 TYR B O 1
ATOM 1371 N N . GLU B 1 8 ? 8.734 15.781 -3.834 1 98.5 8 GLU B N 1
ATOM 1372 C CA . GLU B 1 8 ? 8.414 15.719 -5.254 1 98.5 8 GLU B CA 1
ATOM 1373 C C . GLU B 1 8 ? 8.391 14.273 -5.754 1 98.5 8 GLU B C 1
ATOM 1375 O O . GLU B 1 8 ? 9.32 13.516 -5.508 1 98.5 8 GLU B O 1
ATOM 1380 N N . PHE B 1 9 ? 7.305 13.961 -6.414 1 98.62 9 PHE B N 1
ATOM 1381 C CA . PHE B 1 9 ? 7.184 12.609 -6.949 1 98.62 9 PHE B CA 1
ATOM 1382 C C . PHE B 1 9 ? 8.07 12.438 -8.18 1 98.62 9 PHE B C 1
ATOM 1384 O O . PHE B 1 9 ? 8.336 13.398 -8.898 1 98.62 9 PHE B O 1
ATOM 1391 N N . ASP B 1 10 ? 8.477 11.203 -8.406 1 97.94 10 ASP B N 1
ATOM 1392 C CA . ASP B 1 10 ? 9.242 10.875 -9.602 1 97.94 10 ASP B CA 1
ATOM 1393 C C . ASP B 1 10 ? 8.453 11.211 -10.867 1 97.94 10 ASP B C 1
ATOM 1395 O O . ASP B 1 10 ? 9.031 11.57 -11.891 1 97.94 10 ASP B O 1
ATOM 1399 N N . ASN B 1 11 ? 7.148 11.07 -10.812 1 98.25 11 ASN B N 1
ATOM 1400 C CA . ASN B 1 11 ? 6.266 11.344 -11.938 1 98.25 11 ASN B CA 1
ATOM 1401 C C . ASN B 1 11 ? 5.426 12.594 -11.703 1 98.25 11 ASN B C 1
ATOM 1403 O O . ASN B 1 11 ? 4.25 12.641 -12.078 1 98.25 11 ASN B O 1
ATOM 1407 N N . GLN B 1 12 ? 6.031 13.594 -11.117 1 98.31 12 GLN B N 1
ATOM 1408 C CA . GLN B 1 12 ? 5.379 14.828 -10.68 1 98.31 12 GLN B CA 1
ATOM 1409 C C . GLN B 1 12 ? 4.621 15.492 -11.82 1 98.31 12 GLN B C 1
ATOM 1411 O O . GLN B 1 12 ? 3.488 15.945 -11.641 1 98.31 12 GLN B O 1
ATOM 1416 N N . SER B 1 13 ? 5.152 15.547 -12.969 1 97.56 13 SER B N 1
ATOM 1417 C CA . SER B 1 13 ? 4.609 16.281 -14.102 1 97.56 13 SER B CA 1
ATOM 1418 C C . SER B 1 13 ? 3.332 15.641 -14.625 1 97.56 13 SER B C 1
ATOM 1420 O O . SER B 1 13 ? 2.572 16.266 -15.367 1 97.56 13 SER B O 1
ATOM 1422 N N . SER B 1 14 ? 3.084 14.406 -14.219 1 97.94 14 SER B N 1
ATOM 1423 C CA . SER B 1 14 ? 1.927 13.68 -14.734 1 97.94 14 SER B CA 1
ATOM 1424 C C . SER B 1 14 ? 0.752 13.75 -13.766 1 97.94 14 SER B C 1
ATOM 1426 O O . SER B 1 14 ? -0.341 13.273 -14.07 1 97.94 14 SER B O 1
ATOM 1428 N N . ILE B 1 15 ? 0.927 14.305 -12.633 1 98.06 15 ILE B N 1
ATOM 1429 C CA . ILE B 1 15 ? -0.115 14.398 -11.617 1 98.06 15 ILE B CA 1
ATOM 1430 C C . ILE B 1 15 ? -1.068 15.539 -11.953 1 98.06 15 ILE B C 1
ATOM 1432 O O . ILE B 1 15 ? -0.634 16.672 -12.172 1 98.06 15 ILE B O 1
ATOM 1436 N N . PRO B 1 16 ? -2.363 15.258 -12.031 1 95.88 16 PRO B N 1
ATOM 1437 C CA . PRO B 1 16 ? -3.307 16.312 -12.398 1 95.88 16 PRO B CA 1
ATOM 1438 C C . PRO B 1 16 ? -3.408 17.406 -11.344 1 95.88 16 PRO B C 1
ATOM 1440 O O . PRO B 1 16 ? -3.326 17.125 -10.141 1 95.88 16 PRO B O 1
ATOM 1443 N N . ALA B 1 17 ? -3.586 18.547 -11.844 1 95.25 17 ALA B N 1
ATOM 1444 C CA . ALA B 1 17 ? -3.92 19.656 -10.953 1 95.25 17 ALA B CA 1
ATOM 1445 C C . ALA B 1 17 ? -5.285 19.438 -10.297 1 95.25 17 ALA B C 1
ATOM 1447 O O . ALA B 1 17 ? -6.199 18.906 -10.93 1 95.25 17 ALA B O 1
ATOM 1448 N N . PRO B 1 18 ? -5.402 19.891 -9.023 1 96.5 18 PRO B N 1
ATOM 1449 C CA . PRO B 1 18 ? -4.418 20.578 -8.18 1 96.5 18 PRO B CA 1
ATOM 1450 C C . PRO B 1 18 ? -3.605 19.609 -7.324 1 96.5 18 PRO B C 1
ATOM 1452 O O . PRO B 1 18 ? -2.908 20.047 -6.398 1 96.5 18 PRO B O 1
ATOM 1455 N N . PHE B 1 19 ? -3.711 18.375 -7.594 1 97.5 19 PHE B N 1
ATOM 1456 C CA . PHE B 1 19 ? -3.15 17.359 -6.711 1 97.5 19 PHE B CA 1
ATOM 1457 C C . PHE B 1 19 ? -1.628 17.359 -6.781 1 97.5 19 PHE B C 1
ATOM 1459 O O . PHE B 1 19 ? -0.953 17.031 -5.805 1 97.5 19 PHE B O 1
ATOM 1466 N N . ASN B 1 20 ? -1.096 17.781 -7.945 1 98.06 20 ASN B N 1
ATOM 1467 C CA . ASN B 1 20 ? 0.351 17.859 -8.109 1 98.06 20 ASN B CA 1
ATOM 1468 C C . ASN B 1 20 ? 0.973 18.828 -7.102 1 98.06 20 ASN B C 1
ATOM 1470 O O . ASN B 1 20 ? 2.143 18.672 -6.742 1 98.06 20 ASN B O 1
ATOM 1474 N N . GLU B 1 21 ? 0.179 19.719 -6.578 1 97.38 21 GLU B N 1
ATOM 1475 C CA . GLU B 1 21 ? 0.672 20.688 -5.598 1 97.38 21 GLU B CA 1
ATOM 1476 C C . GLU B 1 21 ? 0.166 20.344 -4.195 1 97.38 21 GLU B C 1
ATOM 1478 O O . GLU B 1 21 ? 0.931 20.375 -3.23 1 97.38 21 GLU B O 1
ATOM 1483 N N . THR B 1 22 ? -1.051 19.969 -4.066 1 97 22 THR B N 1
ATOM 1484 C CA . THR B 1 22 ? -1.687 19.875 -2.758 1 97 22 THR B CA 1
ATOM 1485 C C . THR B 1 22 ? -1.215 18.625 -2.012 1 97 22 THR B C 1
ATOM 1487 O O . THR B 1 22 ? -1.068 18.656 -0.789 1 97 22 THR B O 1
ATOM 1490 N N . ILE B 1 23 ? -0.93 17.594 -2.713 1 98.12 23 ILE B N 1
ATOM 1491 C CA . ILE B 1 23 ? -0.572 16.359 -2.029 1 98.12 23 ILE B CA 1
ATOM 1492 C C . ILE B 1 23 ? 0.861 16.453 -1.509 1 98.12 23 ILE B C 1
ATOM 1494 O O . ILE B 1 23 ? 1.119 16.188 -0.332 1 98.12 23 ILE B O 1
ATOM 1498 N N . PRO B 1 24 ? 1.801 16.906 -2.328 1 98.44 24 PRO B N 1
ATOM 1499 C CA . PRO B 1 24 ? 3.135 17.125 -1.763 1 98.44 24 PRO B CA 1
ATOM 1500 C C . PRO B 1 24 ? 3.127 18.109 -0.6 1 98.44 24 PRO B C 1
ATOM 1502 O O . PRO B 1 24 ? 3.832 17.906 0.392 1 98.44 24 PRO B O 1
ATOM 1505 N N . ALA B 1 25 ? 2.334 19.125 -0.686 1 97.12 25 ALA B N 1
ATOM 1506 C CA . ALA B 1 25 ? 2.246 20.109 0.381 1 97.12 25 ALA B CA 1
ATOM 1507 C C . ALA B 1 25 ? 1.734 19.484 1.674 1 97.12 25 ALA B C 1
ATOM 1509 O O . ALA B 1 25 ? 2.213 19.812 2.762 1 97.12 25 ALA B O 1
ATOM 1510 N N . PHE B 1 26 ? 0.811 18.641 1.571 1 97.69 26 PHE B N 1
ATOM 1511 C CA . PHE B 1 26 ? 0.283 17.953 2.744 1 97.69 26 PHE B CA 1
ATOM 1512 C C . PHE B 1 26 ? 1.379 17.172 3.445 1 97.69 26 PHE B C 1
ATOM 1514 O O . PHE B 1 26 ? 1.534 17.25 4.664 1 97.69 26 PHE B O 1
ATOM 1521 N N . PHE B 1 27 ? 2.109 16.359 2.689 1 98 27 PHE B N 1
ATOM 1522 C CA . PHE B 1 27 ? 3.17 15.562 3.289 1 98 27 PHE B CA 1
ATOM 1523 C C . PHE B 1 27 ? 4.215 16.453 3.951 1 98 27 PHE B C 1
ATOM 1525 O O . PHE B 1 27 ? 4.711 16.125 5.035 1 98 27 PHE B O 1
ATOM 1532 N N . ARG B 1 28 ? 4.547 17.516 3.291 1 96.94 28 ARG B N 1
ATOM 1533 C CA . ARG B 1 28 ? 5.508 18.453 3.854 1 96.94 28 ARG B CA 1
ATOM 1534 C C . ARG B 1 28 ? 5.027 18.984 5.195 1 96.94 28 ARG B C 1
ATOM 1536 O O . ARG B 1 28 ? 5.797 19.062 6.156 1 96.94 28 ARG B O 1
ATOM 1543 N N . GLU B 1 29 ? 3.77 19.312 5.266 1 96.06 29 GLU B N 1
ATOM 1544 C CA . GLU B 1 29 ? 3.203 19.844 6.504 1 96.06 29 GLU B CA 1
ATOM 1545 C C . GLU B 1 29 ? 3.088 18.766 7.566 1 96.06 29 GLU B C 1
ATOM 1547 O O . GLU B 1 29 ? 3.322 19.016 8.75 1 96.06 29 GLU B O 1
ATOM 1552 N N . TRP B 1 30 ? 2.719 17.609 7.164 1 96.19 30 TRP B N 1
ATOM 1553 C CA . TRP B 1 30 ? 2.619 16.5 8.102 1 96.19 30 TRP B CA 1
ATOM 1554 C C . TRP B 1 30 ? 3.955 16.25 8.797 1 96.19 30 TRP B C 1
ATOM 1556 O O . TRP B 1 30 ? 3.998 15.984 10 1 96.19 30 TRP B O 1
ATOM 1566 N N . ASP B 1 31 ? 5.016 16.359 8.047 1 95.62 31 ASP B N 1
ATOM 1567 C CA . ASP B 1 31 ? 6.355 16.031 8.539 1 95.62 31 ASP B CA 1
ATOM 1568 C C . ASP B 1 31 ? 6.898 17.156 9.414 1 95.62 31 ASP B C 1
ATOM 1570 O O . ASP B 1 31 ? 7.941 17 10.055 1 95.62 31 ASP B O 1
ATOM 1574 N N . ASN B 1 32 ? 6.238 18.281 9.359 1 94.12 32 ASN B N 1
ATOM 1575 C CA . ASN B 1 32 ? 6.652 19.422 10.188 1 94.12 32 ASN B CA 1
ATOM 1576 C C . ASN B 1 32 ? 6.164 19.266 11.625 1 94.12 32 ASN B C 1
ATOM 1578 O O . ASN B 1 32 ? 4.977 19.453 11.898 1 94.12 32 ASN B O 1
ATOM 1582 N N . PRO B 1 33 ? 7.09 18.984 12.516 1 90.56 33 PRO B N 1
ATOM 1583 C CA . PRO B 1 33 ? 6.648 18.719 13.883 1 90.56 33 PRO B CA 1
ATOM 1584 C C . PRO B 1 33 ? 6.062 19.953 14.562 1 90.56 33 PRO B C 1
ATOM 1586 O O . PRO B 1 33 ? 5.383 19.844 15.586 1 90.56 33 PRO B O 1
ATOM 1589 N N . THR B 1 34 ? 6.262 21.094 13.953 1 87.75 34 THR B N 1
ATOM 1590 C CA . THR B 1 34 ? 5.777 22.328 14.555 1 87.75 34 THR B CA 1
ATOM 1591 C C . THR B 1 34 ? 4.617 22.906 13.75 1 87.75 34 THR B C 1
ATOM 1593 O O . THR B 1 34 ? 4.207 24.047 13.969 1 87.75 34 THR B O 1
ATOM 1596 N N . ALA B 1 35 ? 4.152 22.125 12.805 1 88.12 35 ALA B N 1
ATOM 1597 C CA . ALA B 1 35 ? 3.025 22.609 12.008 1 88.12 35 ALA B CA 1
ATOM 1598 C C . ALA B 1 35 ? 1.799 22.844 12.875 1 88.12 35 ALA B C 1
ATOM 1600 O O . ALA B 1 35 ? 1.566 22.125 13.852 1 88.12 35 ALA B O 1
ATOM 1601 N N . ARG B 1 36 ? 1.094 23.875 12.445 1 86.88 36 ARG B N 1
ATOM 1602 C CA . ARG B 1 36 ? -0.216 24.062 13.062 1 86.88 36 ARG B CA 1
ATOM 1603 C C . ARG B 1 36 ? -1.185 22.969 12.641 1 86.88 36 ARG B C 1
ATOM 1605 O O . ARG B 1 36 ? -1.515 22.828 11.461 1 86.88 36 ARG B O 1
ATOM 1612 N N . THR B 1 37 ? -1.643 22.281 13.578 1 86.88 37 THR B N 1
ATOM 1613 C CA . THR B 1 37 ? -2.467 21.109 13.32 1 86.88 37 THR B CA 1
ATOM 1614 C C . THR B 1 37 ? -3.725 21.484 12.539 1 86.88 37 THR B C 1
ATOM 1616 O O . THR B 1 37 ? -4.152 20.766 11.648 1 86.88 37 THR B O 1
ATOM 1619 N N . GLU B 1 38 ? -4.203 22.672 12.805 1 88.56 38 GLU B N 1
ATOM 1620 C CA . GLU B 1 38 ? -5.445 23.078 12.164 1 88.56 38 GLU B CA 1
ATOM 1621 C C . GLU B 1 38 ? -5.266 23.234 10.656 1 88.56 38 GLU B C 1
ATOM 1623 O O . GLU B 1 38 ? -6.16 22.891 9.883 1 88.56 38 GLU B O 1
ATOM 1628 N N . GLU B 1 39 ? -4.188 23.766 10.297 1 88.25 39 GLU B N 1
ATOM 1629 C CA . GLU B 1 39 ? -3.922 23.953 8.875 1 88.25 39 GLU B CA 1
ATOM 1630 C C . GLU B 1 39 ? -3.705 22.609 8.164 1 88.25 39 GLU B C 1
ATOM 1632 O O . GLU B 1 39 ? -4.238 22.391 7.078 1 88.25 39 GLU B O 1
ATOM 1637 N N . LEU B 1 40 ? -3.021 21.734 8.805 1 91.56 40 LEU B N 1
ATOM 1638 C CA . LEU B 1 40 ? -2.764 20.406 8.281 1 91.56 40 LEU B CA 1
ATOM 1639 C C . LEU B 1 40 ? -4.066 19.641 8.086 1 91.56 40 LEU B C 1
ATOM 1641 O O . LEU B 1 40 ? -4.223 18.906 7.102 1 91.56 40 LEU B O 1
ATOM 1645 N N . LEU B 1 41 ? -4.969 19.891 8.977 1 95.81 41 LEU B N 1
ATOM 1646 C CA . LEU B 1 41 ? -6.203 19.109 9.023 1 95.81 41 LEU B CA 1
ATOM 1647 C C . LEU B 1 41 ? -7.18 19.578 7.949 1 95.81 41 LEU B C 1
ATOM 1649 O O . LEU B 1 41 ? -8.164 18.891 7.66 1 95.81 41 LEU B O 1
ATOM 1653 N N . GLU B 1 42 ? -6.871 20.719 7.387 1 94.06 42 GLU B N 1
ATOM 1654 C CA . GLU B 1 42 ? -7.734 21.203 6.316 1 94.06 42 GLU B CA 1
ATOM 1655 C C . GLU B 1 42 ? -7.723 20.266 5.117 1 94.06 42 GLU B C 1
ATOM 1657 O O . GLU B 1 42 ? -8.609 20.328 4.266 1 94.06 42 GLU B O 1
ATOM 1662 N N . PHE B 1 43 ? -6.809 19.469 5.055 1 96.69 43 PHE B N 1
ATOM 1663 C CA . PHE B 1 43 ? -6.727 18.469 3.994 1 96.69 43 PHE B CA 1
ATOM 1664 C C . PHE B 1 43 ? -7.809 17.406 4.16 1 96.69 43 PHE B C 1
ATOM 1666 O O . PHE B 1 43 ? -8.141 16.688 3.211 1 96.69 43 PHE B O 1
ATOM 1673 N N . PHE B 1 44 ? -8.406 17.344 5.332 1 97.81 44 PHE B N 1
ATOM 1674 C CA . PHE B 1 44 ? -9.352 16.281 5.645 1 97.81 44 PHE B CA 1
ATOM 1675 C C . PHE B 1 44 ? -10.766 16.828 5.77 1 97.81 44 PHE B C 1
ATOM 1677 O O . PHE B 1 44 ? -10.969 17.922 6.285 1 97.81 44 PHE B O 1
ATOM 1684 N N . ALA B 1 45 ? -11.695 16.062 5.238 1 97.38 45 ALA B N 1
ATOM 1685 C CA . ALA B 1 45 ? -13.102 16.359 5.473 1 97.38 45 ALA B CA 1
ATOM 1686 C C . ALA B 1 45 ? -13.445 16.266 6.957 1 97.38 45 ALA B C 1
ATOM 1688 O O . ALA B 1 45 ? -12.711 15.633 7.73 1 97.38 45 ALA B O 1
ATOM 1689 N N . LEU B 1 46 ? -14.555 16.812 7.344 1 96.06 46 LEU B N 1
ATOM 1690 C CA . LEU B 1 46 ? -14.953 16.859 8.75 1 96.06 46 LEU B CA 1
ATOM 1691 C C . LEU B 1 46 ? -15.156 15.453 9.305 1 96.06 46 LEU B C 1
ATOM 1693 O O . LEU B 1 46 ? -14.789 15.18 10.453 1 96.06 46 LEU B O 1
ATOM 1697 N N . ASP B 1 47 ? -15.695 14.586 8.5 1 97.19 47 ASP B N 1
ATOM 1698 C CA . ASP B 1 47 ? -15.977 13.227 8.945 1 97.19 47 ASP B CA 1
ATOM 1699 C C . ASP B 1 47 ? -14.984 12.234 8.344 1 97.19 47 ASP B C 1
ATOM 1701 O O . ASP B 1 47 ? -15.32 11.062 8.133 1 97.19 47 ASP B O 1
ATOM 1705 N N . ALA B 1 48 ? -13.781 12.75 8.062 1 97.88 48 ALA B N 1
ATOM 1706 C CA . ALA B 1 48 ? -12.766 11.906 7.418 1 97.88 48 ALA B CA 1
ATOM 1707 C C . ALA B 1 48 ? -12.422 10.703 8.289 1 97.88 48 ALA B C 1
ATOM 1709 O O . ALA B 1 48 ? -12.305 10.828 9.508 1 97.88 48 ALA B O 1
ATOM 1710 N N . LYS B 1 49 ? -12.328 9.586 7.652 1 97.94 49 LYS B N 1
ATOM 1711 C CA . LYS B 1 49 ? -11.797 8.383 8.289 1 97.94 49 LYS B CA 1
ATOM 1712 C C . LYS B 1 49 ? -10.297 8.242 8.039 1 97.94 49 LYS B C 1
ATOM 1714 O O . LYS B 1 49 ? -9.836 8.391 6.91 1 97.94 49 LYS B O 1
ATOM 1719 N N . PHE B 1 50 ? -9.555 7.988 9.109 1 96.88 50 PHE B N 1
ATOM 1720 C CA . PHE B 1 50 ? -8.117 7.77 9.086 1 96.88 50 PHE B CA 1
ATOM 1721 C C . PHE B 1 50 ? -7.762 6.402 9.656 1 96.88 50 PHE B C 1
ATOM 1723 O O . PHE B 1 50 ? -8.164 6.066 10.773 1 96.8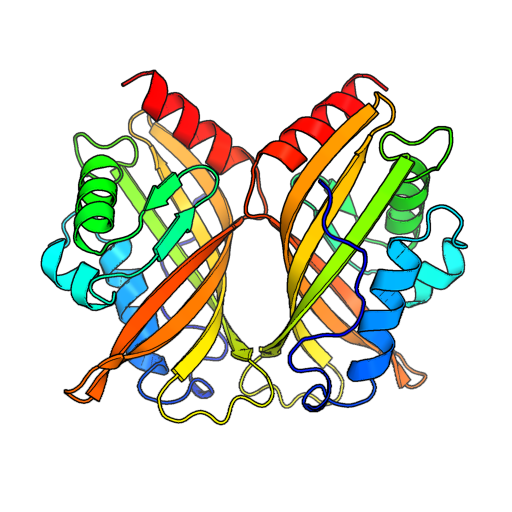8 50 PHE B O 1
ATOM 1730 N N . ILE B 1 51 ? -6.992 5.641 8.812 1 93.75 51 ILE B N 1
ATOM 1731 C CA . ILE B 1 51 ? -6.66 4.277 9.211 1 93.75 51 ILE B CA 1
ATOM 1732 C C . ILE B 1 51 ? -5.148 4.078 9.156 1 93.75 51 ILE B C 1
ATOM 1734 O O . ILE B 1 51 ? -4.539 4.188 8.086 1 93.75 51 ILE B O 1
ATOM 1738 N N . PHE B 1 52 ? -4.582 3.764 10.312 1 88.88 52 PHE B N 1
ATOM 1739 C CA . PHE B 1 52 ? -3.178 3.4 10.469 1 88.88 52 PHE B CA 1
ATOM 1740 C C . PHE B 1 52 ? -3.027 2.236 11.438 1 88.88 52 PHE B C 1
ATOM 1742 O O . PHE B 1 52 ? -3.027 2.432 12.656 1 88.88 52 PHE B O 1
ATOM 1749 N N . SER B 1 53 ? -2.818 1.063 10.758 1 79.69 53 SER B N 1
ATOM 1750 C CA . SER B 1 53 ? -2.723 -0.149 11.562 1 79.69 53 SER B CA 1
ATOM 1751 C C . SER B 1 53 ? -3.939 -0.309 12.469 1 79.69 53 SER B C 1
ATOM 1753 O O . SER B 1 53 ? -5.078 -0.311 11.992 1 79.69 53 SER B O 1
ATOM 1755 N N . HIS B 1 54 ? -3.629 -0.271 13.852 1 77.94 54 HIS B N 1
ATOM 1756 C CA . HIS B 1 54 ? -4.691 -0.468 14.836 1 77.94 54 HIS B CA 1
ATOM 1757 C C . HIS B 1 54 ? -5.328 0.859 15.234 1 77.94 54 HIS B C 1
ATOM 1759 O O . HIS B 1 54 ? -6.309 0.884 15.977 1 77.94 54 HIS B O 1
ATOM 1765 N N . ILE B 1 55 ? -4.875 1.954 14.711 1 83.75 55 ILE B N 1
ATOM 1766 C CA . ILE B 1 55 ? -5.387 3.283 15.023 1 83.75 55 ILE B CA 1
ATOM 1767 C C . ILE B 1 55 ? -6.363 3.732 13.938 1 83.75 55 ILE B C 1
ATOM 1769 O O . ILE B 1 55 ? -5.992 3.852 12.773 1 83.75 55 ILE B O 1
ATOM 1773 N N . THR B 1 56 ? -7.609 3.912 14.375 1 91.44 56 THR B N 1
ATOM 1774 C CA . THR B 1 56 ? -8.625 4.441 13.469 1 91.44 56 THR B CA 1
ATOM 1775 C C . THR B 1 56 ? -9.336 5.641 14.102 1 91.44 56 THR B C 1
ATOM 1777 O O . THR B 1 56 ? -9.664 5.621 15.289 1 91.44 56 THR B O 1
ATOM 1780 N N . THR B 1 57 ? -9.383 6.711 13.312 1 96.12 57 THR B N 1
ATOM 1781 C CA . THR B 1 57 ? -10.203 7.855 13.695 1 96.12 57 THR B CA 1
ATOM 1782 C C . THR B 1 57 ? -11.297 8.109 12.664 1 96.12 57 THR B C 1
ATOM 1784 O O . THR B 1 57 ? -11.133 7.785 11.484 1 96.12 57 THR B O 1
ATOM 1787 N N . ASN B 1 58 ? -12.445 8.797 13.133 1 96.88 58 ASN B N 1
ATOM 1788 C CA . ASN B 1 58 ? -13.602 8.953 12.25 1 96.88 58 ASN B CA 1
ATOM 1789 C C . ASN B 1 58 ? -14.016 10.414 12.133 1 96.88 58 ASN B C 1
ATOM 1791 O O . ASN B 1 58 ? -15.156 10.719 11.781 1 96.88 58 ASN B O 1
ATOM 1795 N N . SER B 1 59 ? -13.078 11.25 12.5 1 97.5 59 SER B N 1
ATOM 1796 C CA . SER B 1 59 ? -13.336 12.68 12.352 1 97.5 59 SER B CA 1
ATOM 1797 C C . SER B 1 59 ? -12.031 13.469 12.258 1 97.5 59 SER B C 1
ATOM 1799 O O . SER B 1 59 ? -11 13.031 12.773 1 97.5 59 SER B O 1
ATOM 1801 N N . ARG B 1 60 ? -12.172 14.578 11.688 1 97.06 60 ARG B N 1
ATOM 1802 C CA . ARG B 1 60 ? -11.047 15.5 11.602 1 97.06 60 ARG B CA 1
ATOM 1803 C C . ARG B 1 60 ? -10.547 15.891 12.984 1 97.06 60 ARG B C 1
ATOM 1805 O O . ARG B 1 60 ? -9.344 15.977 13.219 1 97.06 60 ARG B O 1
ATOM 1812 N N . GLU B 1 61 ? -11.453 16.125 13.852 1 96.5 61 GLU B N 1
ATOM 1813 C CA . GLU B 1 61 ? -11.094 16.484 15.219 1 96.5 61 GLU B CA 1
ATOM 1814 C C . GLU B 1 61 ? -10.297 15.367 15.891 1 96.5 61 GLU B C 1
ATOM 1816 O O . GLU B 1 61 ? -9.258 15.625 16.5 1 96.5 61 GLU B O 1
ATOM 1821 N N . ALA B 1 62 ? -10.758 14.172 15.727 1 96.56 62 ALA B N 1
ATOM 1822 C CA . ALA B 1 62 ? -10.062 13.031 16.312 1 96.56 62 ALA B CA 1
ATOM 1823 C C . ALA B 1 62 ? -8.68 12.844 15.68 1 96.56 62 ALA B C 1
ATOM 1825 O O . ALA B 1 62 ? -7.727 12.469 16.359 1 96.56 62 ALA B O 1
ATOM 1826 N N . LEU B 1 63 ? -8.594 13.094 14.422 1 96.5 63 LEU B N 1
ATOM 1827 C CA . LEU B 1 63 ? -7.301 13.039 13.75 1 96.5 63 LEU B CA 1
ATOM 1828 C C . LEU B 1 63 ? -6.352 14.094 14.305 1 96.5 63 LEU B C 1
ATOM 1830 O O . LEU B 1 63 ? -5.16 13.836 14.477 1 96.5 63 LEU B O 1
ATOM 1834 N N . GLY B 1 64 ? -6.895 15.234 14.531 1 95.31 64 GLY B N 1
ATOM 1835 C CA . GLY B 1 64 ? -6.094 16.281 15.156 1 95.31 64 GLY B CA 1
ATOM 1836 C C . GLY B 1 64 ? -5.523 15.867 16.5 1 95.31 64 GLY B C 1
ATOM 1837 O O . GLY B 1 64 ? -4.344 16.094 16.781 1 95.31 64 GLY B O 1
ATOM 1838 N N . ASP B 1 65 ? -6.305 15.242 17.297 1 93.81 65 ASP B N 1
ATOM 1839 C CA . ASP B 1 65 ? -5.852 14.75 18.594 1 93.81 65 ASP B CA 1
ATOM 1840 C C . ASP B 1 65 ? -4.754 13.703 18.438 1 93.81 65 ASP B C 1
ATOM 1842 O O . ASP B 1 65 ? -3.76 13.719 19.172 1 93.81 65 ASP B O 1
ATOM 1846 N N . LEU B 1 66 ? -4.984 12.859 17.516 1 92.12 66 LEU B N 1
ATOM 1847 C CA . LEU B 1 66 ? -3.975 11.844 17.234 1 92.12 66 LEU B CA 1
ATOM 1848 C C . LEU B 1 66 ? -2.65 12.492 16.828 1 92.12 66 LEU B C 1
ATOM 1850 O O . LEU B 1 66 ? -1.595 12.117 17.359 1 92.12 66 LEU B O 1
ATOM 1854 N N . ARG B 1 67 ? -2.73 13.406 15.922 1 93.62 67 ARG B N 1
ATOM 1855 C CA . ARG B 1 67 ? -1.532 14.078 15.438 1 93.62 67 ARG B CA 1
ATOM 1856 C C . ARG B 1 67 ? -0.797 14.781 16.578 1 93.62 67 ARG B C 1
ATOM 1858 O O . ARG B 1 67 ? 0.426 14.672 16.688 1 93.62 67 ARG B O 1
ATOM 1865 N N . ARG B 1 68 ? -1.484 15.438 17.406 1 91.69 68 ARG B N 1
ATOM 1866 C CA . ARG B 1 68 ? -0.89 16.156 18.531 1 91.69 68 ARG B CA 1
ATOM 1867 C C . ARG B 1 68 ? -0.263 15.203 19.531 1 91.69 68 ARG B C 1
ATOM 1869 O O . ARG B 1 68 ? 0.784 15.5 20.109 1 91.69 68 ARG B O 1
ATOM 1876 N N . GLY B 1 69 ? -0.85 14.086 19.641 1 88.81 69 GLY B N 1
ATOM 1877 C CA . GLY B 1 69 ? -0.366 13.117 20.609 1 88.81 69 GLY B CA 1
ATOM 1878 C C . GLY B 1 69 ? 0.771 12.266 20.078 1 88.81 69 GLY B C 1
ATOM 1879 O O . GLY B 1 69 ? 1.574 11.734 20.844 1 88.81 69 GLY B O 1
ATOM 1880 N N . LEU B 1 70 ? 0.884 12.195 18.812 1 89.25 70 LEU B N 1
ATOM 1881 C CA . LEU B 1 70 ? 1.839 11.281 18.203 1 89.25 70 LEU B CA 1
ATOM 1882 C C . LEU B 1 70 ? 3.135 12 17.844 1 89.25 70 LEU B C 1
ATOM 1884 O O . LEU B 1 70 ? 4.227 11.477 18.078 1 89.25 70 LEU B O 1
ATOM 1888 N N . ILE B 1 71 ? 2.977 13.141 17.266 1 90.44 71 ILE B N 1
ATOM 1889 C CA . ILE B 1 71 ? 4.148 13.852 16.766 1 90.44 71 ILE B CA 1
ATOM 1890 C C . ILE B 1 71 ? 4.312 15.172 17.516 1 90.44 71 ILE B C 1
ATOM 1892 O O . ILE B 1 71 ? 3.494 16.078 17.359 1 90.44 71 ILE B O 1
ATOM 1896 N N . HIS B 1 72 ? 5.352 15.203 18.266 1 89.19 72 HIS B N 1
ATOM 1897 C CA . HIS B 1 72 ? 5.762 16.406 18.984 1 89.19 72 HIS B CA 1
ATOM 1898 C C . HIS B 1 72 ? 7.27 16.422 19.219 1 89.19 72 HIS B C 1
ATOM 1900 O O . HIS B 1 72 ? 7.836 15.414 19.672 1 89.19 72 HIS B O 1
ATOM 1906 N N . PRO B 1 73 ? 7.875 17.531 18.984 1 90.31 73 PRO B N 1
ATOM 1907 C CA . PRO B 1 73 ? 9.344 17.562 19.047 1 90.31 73 PRO B CA 1
ATOM 1908 C C . PRO B 1 73 ? 9.891 17.266 20.438 1 90.31 73 PRO B C 1
ATOM 1910 O O . PRO B 1 73 ? 11.008 16.766 20.578 1 90.31 73 PRO B O 1
ATOM 1913 N N . GLU B 1 74 ? 9.117 17.484 21.406 1 88.25 74 GLU B N 1
ATOM 1914 C CA . GLU B 1 74 ? 9.625 17.344 22.766 1 88.25 74 GLU B CA 1
ATOM 1915 C C . GLU B 1 74 ? 8.914 16.219 23.516 1 88.25 74 GLU B C 1
ATOM 1917 O O . GLU B 1 74 ? 9.547 15.469 24.266 1 88.25 74 GLU B O 1
ATOM 1922 N N . ASN B 1 75 ? 7.633 16.016 23.266 1 83.44 75 ASN B N 1
ATOM 1923 C CA . ASN B 1 75 ? 6.855 15.18 24.188 1 83.44 75 ASN B CA 1
ATOM 1924 C C . ASN B 1 75 ? 6.176 14.023 23.453 1 83.44 75 ASN B C 1
ATOM 1926 O O . ASN B 1 75 ? 5.578 13.148 24.078 1 83.44 75 ASN B O 1
ATOM 1930 N N . GLY B 1 76 ? 6.258 14.023 22.172 1 86.25 76 GLY B N 1
ATOM 1931 C CA . GLY B 1 76 ? 5.59 12.961 21.438 1 86.25 76 GLY B CA 1
ATOM 1932 C C . GLY B 1 76 ? 6.418 11.695 21.328 1 86.25 76 GLY B C 1
ATOM 1933 O O . GLY B 1 76 ? 7.648 11.742 21.391 1 86.25 76 GLY B O 1
ATOM 1934 N N . PRO B 1 77 ? 5.746 10.578 21.25 1 88.88 77 PRO B N 1
ATOM 1935 C CA . PRO B 1 77 ? 6.496 9.359 20.922 1 88.88 77 PRO B CA 1
ATOM 1936 C C . PRO B 1 77 ? 7.336 9.5 19.656 1 88.88 77 PRO B C 1
ATOM 1938 O O . PRO B 1 77 ? 8.391 8.867 19.547 1 88.88 77 PRO B O 1
ATOM 1941 N N . VAL B 1 78 ? 6.859 10.281 18.75 1 91.25 78 VAL B N 1
ATOM 1942 C CA . VAL B 1 78 ? 7.598 10.641 17.547 1 91.25 78 VAL B CA 1
ATOM 1943 C C . VAL B 1 78 ? 8.039 12.102 17.625 1 91.25 78 VAL B C 1
ATOM 1945 O O . VAL B 1 78 ? 7.207 13 17.703 1 91.25 78 VAL B O 1
ATOM 1948 N N . VAL B 1 79 ? 9.336 12.273 17.562 1 93.5 79 VAL B N 1
ATOM 1949 C CA . VAL B 1 79 ? 9.82 13.633 17.75 1 93.5 79 VAL B CA 1
ATOM 1950 C C . VAL B 1 79 ? 10.117 14.266 16.391 1 93.5 79 VAL B C 1
ATOM 1952 O O . VAL B 1 79 ? 10.219 15.492 16.266 1 93.5 79 VAL B O 1
ATOM 1955 N N . ASP B 1 80 ? 10.305 13.375 15.414 1 93.81 80 ASP B N 1
ATOM 1956 C CA . ASP B 1 80 ? 10.516 13.812 14.039 1 93.81 80 ASP B CA 1
ATOM 1957 C C . ASP B 1 80 ? 10.172 12.703 13.047 1 93.81 80 ASP B C 1
ATOM 1959 O O . ASP B 1 80 ? 10.227 11.516 13.398 1 93.81 80 ASP B O 1
ATOM 1963 N N . CYS B 1 81 ? 9.773 13.156 11.883 1 94.56 81 CYS B N 1
ATOM 1964 C CA . CYS B 1 81 ? 9.5 12.188 10.82 1 94.56 81 CYS B CA 1
ATOM 1965 C C . CYS B 1 81 ? 9.727 12.805 9.445 1 94.56 81 CYS B C 1
ATOM 1967 O O . CYS B 1 81 ? 9.875 14.023 9.32 1 94.56 81 CYS B O 1
ATOM 1969 N N . GLY B 1 82 ? 9.852 11.898 8.508 1 96.44 82 GLY B N 1
ATOM 1970 C CA . GLY B 1 82 ? 10.062 12.391 7.156 1 96.44 82 GLY B CA 1
ATOM 1971 C C . GLY B 1 82 ? 9.609 11.414 6.086 1 96.44 82 GLY B C 1
ATOM 1972 O O . GLY B 1 82 ? 9.781 10.203 6.234 1 96.44 82 GLY B O 1
ATOM 1973 N N . HIS B 1 83 ? 9.047 12.086 5.031 1 98.12 83 HIS B N 1
ATOM 1974 C CA . HIS B 1 83 ? 8.656 11.305 3.861 1 98.12 83 HIS B CA 1
ATOM 1975 C C . HIS B 1 83 ? 9.562 11.617 2.672 1 98.12 83 HIS B C 1
ATOM 1977 O O . HIS B 1 83 ? 9.984 12.758 2.488 1 98.12 83 HIS B O 1
ATOM 1983 N N . THR B 1 84 ? 9.914 10.602 1.968 1 98.62 84 THR B N 1
ATOM 1984 C CA . THR B 1 84 ? 10.414 10.695 0.6 1 98.62 84 THR B CA 1
ATOM 1985 C C . THR B 1 84 ?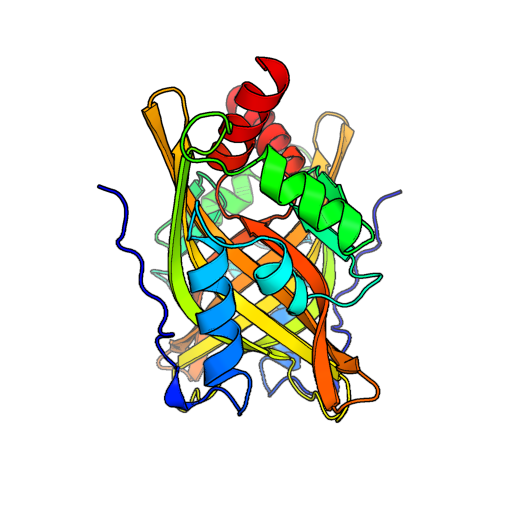 9.375 10.188 -0.392 1 98.62 84 THR B C 1
ATOM 1987 O O . THR B 1 84 ? 9.109 8.984 -0.462 1 98.62 84 THR B O 1
ATOM 1990 N N . LEU B 1 85 ? 8.805 11.172 -1.126 1 98.75 85 LEU B N 1
ATOM 1991 C CA . LEU B 1 85 ? 7.793 10.797 -2.111 1 98.75 85 LEU B CA 1
ATOM 1992 C C . LEU B 1 85 ? 8.445 10.172 -3.34 1 98.75 85 LEU B C 1
ATOM 1994 O O . LEU B 1 85 ? 9.492 10.625 -3.795 1 98.75 85 LEU B O 1
ATOM 1998 N N . ARG B 1 86 ? 7.812 9.086 -3.842 1 98.56 86 ARG B N 1
ATOM 1999 C CA . ARG B 1 86 ? 8.367 8.422 -5.016 1 98.56 86 ARG B CA 1
ATOM 2000 C C . ARG B 1 86 ? 7.375 8.43 -6.172 1 98.56 86 ARG B C 1
ATOM 2002 O O . ARG B 1 86 ? 7.605 9.086 -7.191 1 98.56 86 ARG B O 1
ATOM 2009 N N . GLN B 1 87 ? 6.223 7.758 -5.969 1 98.81 87 GLN B N 1
ATOM 2010 C CA . GLN B 1 87 ? 5.355 7.566 -7.125 1 98.81 87 GLN B CA 1
ATOM 2011 C C . GLN B 1 87 ? 3.898 7.855 -6.773 1 98.81 87 GLN B C 1
ATOM 2013 O O . GLN B 1 87 ? 3.461 7.59 -5.652 1 98.81 87 GLN B O 1
ATOM 2018 N N . PHE B 1 88 ? 3.197 8.391 -7.762 1 98.81 88 PHE B N 1
ATOM 2019 C CA . PHE B 1 88 ? 1.789 8.758 -7.684 1 98.81 88 PHE B CA 1
ATOM 2020 C C . PHE B 1 88 ? 0.962 7.945 -8.672 1 98.81 88 PHE B C 1
ATOM 2022 O O . PHE B 1 88 ? 1.273 7.898 -9.859 1 98.81 88 PHE B O 1
ATOM 2029 N N . TYR B 1 89 ? -0.098 7.289 -8.172 1 98.75 89 TYR B N 1
ATOM 2030 C CA . TYR B 1 89 ? -0.955 6.414 -8.961 1 98.75 89 TYR B CA 1
ATOM 2031 C C . TYR B 1 89 ? -2.406 6.879 -8.906 1 98.75 89 TYR B C 1
ATOM 2033 O O . TYR B 1 89 ? -2.893 7.301 -7.859 1 98.75 89 TYR B O 1
ATOM 2041 N N . ALA B 1 90 ? -3.055 6.719 -9.984 1 98.31 90 ALA B N 1
ATOM 2042 C CA . ALA B 1 90 ? -4.469 7.086 -10.055 1 98.31 90 ALA B CA 1
ATOM 2043 C C . ALA B 1 90 ? -5.34 5.863 -10.312 1 98.31 90 ALA B C 1
ATOM 2045 O O . ALA B 1 90 ? -4.941 4.949 -11.039 1 98.31 90 ALA B O 1
ATOM 2046 N N . LEU B 1 91 ? -6.516 5.852 -9.672 1 98.5 91 LEU B N 1
ATOM 2047 C CA . LEU B 1 91 ? -7.512 4.832 -9.977 1 98.5 91 LEU B CA 1
ATOM 2048 C C . LEU B 1 91 ? -7.844 4.824 -11.469 1 98.5 91 LEU B C 1
ATOM 2050 O O . LEU B 1 91 ? -8.188 5.863 -12.031 1 98.5 91 LEU B O 1
ATOM 2054 N N . THR B 1 92 ? -7.699 3.648 -12.047 1 96.5 92 THR B N 1
ATOM 2055 C CA . THR B 1 92 ? -8.016 3.586 -13.469 1 96.5 92 THR B CA 1
ATOM 2056 C C . THR B 1 92 ? -9.516 3.752 -13.703 1 96.5 92 THR B C 1
ATOM 2058 O O . THR B 1 92 ? -10.328 3.229 -12.938 1 96.5 92 THR B O 1
ATOM 2061 N N . GLY B 1 93 ? -9.867 4.586 -14.703 1 95.06 93 GLY B N 1
ATOM 2062 C CA . GLY B 1 93 ? -11.25 4.746 -15.133 1 95.06 93 GLY B CA 1
ATOM 2063 C C . GLY B 1 93 ? -12.039 5.707 -14.266 1 95.06 93 GLY B C 1
ATOM 2064 O O . GLY B 1 93 ? -13.266 5.781 -14.359 1 95.06 93 GLY B O 1
ATOM 2065 N N . GLN B 1 94 ? -11.344 6.379 -13.328 1 92.88 94 GLN B N 1
ATOM 2066 C CA . GLN B 1 94 ? -12.125 7.301 -12.508 1 92.88 94 GLN B CA 1
ATOM 2067 C C . GLN B 1 94 ? -12.586 8.508 -13.312 1 92.88 94 GLN B C 1
ATOM 2069 O O . GLN B 1 94 ? -11.781 9.156 -13.984 1 92.88 94 GLN B O 1
ATOM 2074 N N . SER B 1 95 ? -13.898 8.648 -13.273 1 87.19 95 SER B N 1
ATOM 2075 C CA . SER B 1 95 ? -14.492 9.688 -14.109 1 87.19 95 SER B CA 1
ATOM 2076 C C . SER B 1 95 ? -15.312 10.672 -13.273 1 87.19 95 SER B C 1
ATOM 2078 O O . SER B 1 95 ? -15.688 11.742 -13.758 1 87.19 95 SER B O 1
ATOM 2080 N N . ASP B 1 96 ? -15.484 10.305 -12.016 1 85.25 96 ASP B N 1
ATOM 2081 C CA . ASP B 1 96 ? -16.25 11.203 -11.164 1 85.25 96 ASP B CA 1
ATOM 2082 C C . ASP B 1 96 ? -15.508 12.523 -10.945 1 85.25 96 ASP B C 1
ATOM 2084 O O . ASP B 1 96 ? -14.359 12.523 -10.492 1 85.25 96 ASP B O 1
ATOM 2088 N N . SER B 1 97 ? -16.266 13.578 -11.188 1 87.06 97 SER B N 1
ATOM 2089 C CA . SER B 1 97 ? -15.633 14.891 -11.086 1 87.06 97 SER B CA 1
ATOM 2090 C C . SER B 1 97 ? -15.547 15.352 -9.633 1 87.06 97 SER B C 1
ATOM 2092 O O . SER B 1 97 ? -14.773 16.266 -9.312 1 87.06 97 SER B O 1
ATOM 2094 N N . LYS B 1 98 ? -16.281 14.711 -8.75 1 92.75 98 LYS B N 1
ATOM 2095 C CA . LYS B 1 98 ? -16.328 15.211 -7.383 1 92.75 98 LYS B CA 1
ATOM 2096 C C . LYS B 1 98 ? -15.664 14.234 -6.418 1 92.75 98 LYS B C 1
ATOM 2098 O O . LYS B 1 98 ? -15.727 14.414 -5.199 1 92.75 98 LYS B O 1
ATOM 2103 N N . SER B 1 99 ? -15.141 13.242 -6.961 1 96.25 99 SER B N 1
ATOM 2104 C CA . SER B 1 99 ? -14.43 12.266 -6.148 1 96.25 99 SER B CA 1
ATOM 2105 C C . SER B 1 99 ? -13.242 11.68 -6.906 1 96.25 99 SER B C 1
ATOM 2107 O O . SER B 1 99 ? -13.359 11.328 -8.078 1 96.25 99 SER B O 1
ATOM 2109 N N . LYS B 1 100 ? -12.109 11.695 -6.25 1 97.69 100 LYS B N 1
ATOM 2110 C CA . LYS B 1 100 ? -10.883 11.125 -6.805 1 97.69 100 LYS B CA 1
ATOM 2111 C C . LYS B 1 100 ? -10.211 10.18 -5.809 1 97.69 100 LYS B C 1
ATOM 2113 O O . LYS B 1 100 ? -10.242 10.43 -4.602 1 97.69 100 LYS B O 1
ATOM 2118 N N . GLN B 1 101 ? -9.68 9.133 -6.332 1 98.44 101 GLN B N 1
ATOM 2119 C CA . GLN B 1 101 ? -8.938 8.188 -5.5 1 98.44 101 GLN B CA 1
ATOM 2120 C C . GLN B 1 101 ? -7.52 7.988 -6.031 1 98.44 101 GLN B C 1
ATOM 2122 O O . GLN B 1 101 ? -7.312 7.895 -7.242 1 98.44 101 GLN B O 1
ATOM 2127 N N . PHE B 1 102 ? -6.539 7.977 -5.094 1 98.62 102 PHE B N 1
ATOM 2128 C CA . PHE B 1 102 ? -5.129 7.852 -5.438 1 98.62 102 PHE B CA 1
ATOM 2129 C C . PHE B 1 102 ? -4.41 6.93 -4.457 1 98.62 102 PHE B C 1
ATOM 2131 O O . PHE B 1 102 ? -4.859 6.75 -3.326 1 98.62 102 PHE B O 1
ATOM 2138 N N . LEU B 1 103 ? -3.371 6.32 -4.914 1 98.88 103 LEU B N 1
ATOM 2139 C CA . LEU B 1 103 ? -2.332 5.734 -4.074 1 98.88 103 LEU B CA 1
ATOM 2140 C C . LEU B 1 103 ? -0.996 6.438 -4.289 1 98.88 103 LEU B C 1
ATOM 2142 O O . LEU B 1 103 ? -0.633 6.754 -5.426 1 98.88 103 LEU B O 1
ATOM 2146 N N . VAL B 1 104 ? -0.347 6.754 -3.166 1 98.81 104 VAL B N 1
ATOM 2147 C CA . VAL B 1 104 ? 0.999 7.309 -3.277 1 98.81 104 VAL B CA 1
ATOM 2148 C C . VAL B 1 104 ? 1.996 6.387 -2.578 1 98.81 104 VAL B C 1
ATOM 2150 O O . VAL B 1 104 ? 1.693 5.816 -1.526 1 98.81 104 VAL B O 1
ATOM 2153 N N . LYS B 1 105 ? 3.115 6.188 -3.197 1 98.81 105 LYS B N 1
ATOM 2154 C CA . LYS B 1 105 ? 4.176 5.297 -2.734 1 98.81 105 LYS B CA 1
ATOM 2155 C C . LYS B 1 105 ? 5.445 6.078 -2.41 1 98.81 105 LYS B C 1
ATOM 2157 O O . LYS B 1 105 ? 5.785 7.039 -3.104 1 98.81 105 LYS B O 1
ATOM 2162 N N . GLY B 1 106 ? 6.133 5.68 -1.331 1 98.31 106 GLY B N 1
ATOM 2163 C CA . GLY B 1 106 ? 7.406 6.285 -0.967 1 98.31 106 GLY B CA 1
ATOM 2164 C C . GLY B 1 106 ? 8.055 5.633 0.239 1 98.31 106 GLY B C 1
ATOM 2165 O O . GLY B 1 106 ? 7.891 4.434 0.464 1 98.31 106 GLY B O 1
ATOM 2166 N N . LEU B 1 107 ? 8.914 6.41 0.83 1 97.12 107 LEU B N 1
ATOM 2167 C CA . LEU B 1 107 ? 9.609 6.008 2.051 1 97.12 107 LEU B CA 1
ATOM 2168 C C . LEU B 1 107 ? 9.258 6.941 3.207 1 97.12 107 LEU B C 1
ATOM 2170 O O . LEU B 1 107 ? 9.047 8.141 3.002 1 97.12 107 LEU B O 1
ATOM 2174 N N . ILE B 1 108 ? 9.219 6.34 4.414 1 96.12 108 ILE B N 1
ATOM 2175 C CA . ILE B 1 108 ? 8.977 7.125 5.617 1 96.12 108 ILE B CA 1
ATOM 2176 C C . ILE B 1 108 ? 9.961 6.719 6.711 1 96.12 108 ILE B C 1
ATOM 2178 O O . ILE B 1 108 ? 10.375 5.559 6.781 1 96.12 108 ILE B O 1
ATOM 2182 N N . TRP B 1 109 ? 10.344 7.66 7.48 1 94.12 109 TRP B N 1
ATOM 2183 C CA . TRP B 1 109 ? 11.086 7.359 8.703 1 94.12 109 TRP B CA 1
ATOM 2184 C C . TRP B 1 109 ? 10.516 8.125 9.891 1 94.12 109 TRP B C 1
ATOM 2186 O O . TRP B 1 109 ? 9.961 9.211 9.727 1 94.12 109 TRP B O 1
ATOM 2196 N N . TYR B 1 110 ? 10.625 7.574 11.039 1 92.56 110 TYR B N 1
ATOM 2197 C CA . TYR B 1 110 ? 10.312 8.195 12.328 1 92.56 110 TYR B CA 1
ATOM 2198 C C . TYR B 1 110 ? 11.547 8.234 13.227 1 92.56 110 TYR B C 1
ATOM 2200 O O . TYR B 1 110 ? 12.305 7.27 13.289 1 92.56 110 TYR B O 1
ATOM 2208 N N . LYS B 1 111 ? 11.711 9.312 13.758 1 93 111 LYS B N 1
ATOM 2209 C CA . LYS B 1 111 ? 12.594 9.438 14.922 1 93 111 LYS B CA 1
ATOM 2210 C C . LYS B 1 111 ? 11.797 9.398 16.219 1 93 111 LYS B C 1
ATOM 2212 O O . LYS B 1 111 ? 10.922 10.234 16.453 1 93 111 LYS B O 1
ATOM 2217 N N . LEU B 1 112 ? 12.172 8.508 17.047 1 91.12 112 LEU B N 1
ATOM 2218 C CA . LEU B 1 112 ? 11.414 8.289 18.281 1 91.12 112 LEU B CA 1
ATOM 2219 C C . LEU B 1 112 ? 12.055 9.023 19.453 1 91.12 112 LEU B C 1
ATOM 2221 O O . LEU B 1 112 ? 13.227 9.391 19.391 1 91.12 112 LEU B O 1
ATOM 2225 N N . ARG B 1 113 ? 11.281 9.18 20.469 1 89.69 113 ARG B N 1
ATOM 2226 C CA . ARG B 1 113 ? 11.727 9.922 21.641 1 89.69 113 ARG B CA 1
ATOM 2227 C C . ARG B 1 113 ? 12.906 9.227 22.312 1 89.69 113 ARG B C 1
ATOM 2229 O O . ARG B 1 113 ? 13.773 9.883 22.891 1 89.69 113 ARG B O 1
ATOM 2236 N N . ASN B 1 114 ? 12.961 7.961 22.219 1 88.06 114 ASN B N 1
ATOM 2237 C CA . ASN B 1 114 ? 14.031 7.207 22.859 1 88.06 114 ASN B CA 1
ATOM 2238 C C . ASN B 1 114 ? 15.297 7.203 22 1 88.06 114 ASN B C 1
ATOM 2240 O O . ASN B 1 114 ? 16.266 6.508 22.328 1 88.06 114 ASN B O 1
ATOM 2244 N N . GLY B 1 115 ? 15.219 7.824 20.891 1 89.38 115 GLY B N 1
ATOM 2245 C CA . GLY B 1 115 ? 16.406 7.977 20.062 1 89.38 115 GLY B CA 1
ATOM 2246 C C . GLY B 1 115 ? 16.453 7.008 18.906 1 89.38 115 GLY B C 1
ATOM 2247 O O . GLY B 1 115 ? 17.234 7.199 17.953 1 89.38 115 GLY B O 1
ATOM 2248 N N . ARG B 1 116 ? 15.609 6.059 18.891 1 90.44 116 ARG B N 1
ATOM 2249 C CA . ARG B 1 116 ? 15.562 5.074 17.828 1 90.44 116 ARG B CA 1
ATOM 2250 C C . ARG B 1 116 ? 14.953 5.672 16.562 1 90.44 116 ARG B C 1
ATOM 2252 O O . ARG B 1 116 ? 14.023 6.484 16.641 1 90.44 116 ARG B O 1
ATOM 2259 N N . ARG B 1 117 ? 15.555 5.199 15.445 1 91.38 117 ARG B N 1
ATOM 2260 C CA . ARG B 1 117 ? 14.969 5.527 14.156 1 91.38 117 ARG B CA 1
ATOM 2261 C C . ARG B 1 117 ? 14.477 4.27 13.445 1 91.38 117 ARG B C 1
ATOM 2263 O O . ARG B 1 117 ? 15.141 3.229 13.484 1 91.38 117 ARG B O 1
ATOM 2270 N N . VAL B 1 118 ? 13.297 4.414 12.891 1 90.44 118 VAL B N 1
ATOM 2271 C CA . VAL B 1 118 ? 12.727 3.316 12.117 1 90.44 118 VAL B CA 1
ATOM 2272 C C . VAL B 1 118 ? 12.258 3.826 10.758 1 90.44 118 VAL B C 1
ATOM 2274 O O . VAL B 1 118 ? 11.844 4.98 10.633 1 90.44 118 VAL B O 1
ATOM 2277 N N . ASP B 1 119 ? 12.461 3.064 9.734 1 91.5 119 ASP B N 1
ATOM 2278 C CA . ASP B 1 119 ? 12.016 3.447 8.398 1 91.5 119 ASP B CA 1
ATOM 2279 C C . ASP B 1 119 ? 11.242 2.314 7.727 1 91.5 119 ASP B C 1
ATOM 2281 O O . ASP B 1 119 ? 11.273 1.173 8.195 1 91.5 119 ASP B O 1
ATOM 2285 N N . ALA B 1 120 ? 10.484 2.637 6.738 1 92 120 ALA B N 1
ATOM 2286 C CA . ALA B 1 120 ? 9.672 1.686 5.984 1 92 120 ALA B CA 1
ATOM 2287 C C . ALA B 1 120 ? 9.273 2.258 4.625 1 92 120 ALA B C 1
ATOM 2289 O O . ALA B 1 120 ? 9.297 3.475 4.426 1 92 120 ALA B O 1
ATOM 2290 N N . GLY B 1 121 ? 9.039 1.334 3.688 1 94.62 121 GLY B N 1
ATOM 2291 C CA . GLY B 1 121 ? 8.219 1.731 2.557 1 94.62 121 GLY B CA 1
ATOM 2292 C C . GLY B 1 121 ? 6.75 1.895 2.912 1 94.62 121 GLY B C 1
ATOM 2293 O O . GLY B 1 121 ? 6.23 1.173 3.766 1 94.62 121 GLY B O 1
ATOM 2294 N N . PHE B 1 122 ? 6.121 2.883 2.256 1 96.38 122 PHE B N 1
ATOM 2295 C CA . PHE B 1 122 ? 4.703 3.092 2.523 1 96.38 122 PHE B CA 1
ATOM 2296 C C . PHE B 1 122 ? 3.922 3.24 1.224 1 96.38 122 PHE B C 1
ATOM 2298 O O . PHE B 1 122 ? 4.484 3.625 0.196 1 96.38 122 PHE B O 1
ATOM 2305 N N . VAL B 1 123 ? 2.709 2.852 1.292 1 98.44 123 VAL B N 1
ATOM 2306 C CA . VAL B 1 123 ? 1.675 3.264 0.347 1 98.44 123 VAL B CA 1
ATOM 2307 C C . VAL B 1 123 ? 0.487 3.852 1.104 1 98.44 123 VAL B C 1
ATOM 2309 O O . VAL B 1 123 ? 0.016 3.268 2.084 1 98.44 123 VAL B O 1
ATOM 2312 N N . THR B 1 124 ? 0.033 4.996 0.692 1 98.62 124 THR B N 1
ATOM 2313 C CA . THR B 1 124 ? -1.138 5.633 1.286 1 98.62 124 THR B CA 1
ATOM 2314 C C . THR B 1 124 ? -2.277 5.719 0.276 1 98.62 124 THR B C 1
ATOM 2316 O O . THR B 1 124 ? -2.082 6.168 -0.855 1 98.62 124 THR B O 1
ATOM 2319 N N . TYR B 1 125 ? -3.371 5.207 0.688 1 98.75 125 TYR B N 1
ATOM 2320 C CA . TYR B 1 125 ? -4.617 5.383 -0.052 1 98.75 125 TYR B CA 1
ATOM 2321 C C . TYR B 1 125 ? -5.32 6.668 0.363 1 98.75 125 TYR B C 1
ATOM 2323 O O . TYR B 1 125 ? -5.461 6.949 1.555 1 98.75 125 TYR B O 1
ATOM 2331 N N . MET B 1 126 ? -5.789 7.43 -0.667 1 98.5 126 MET B N 1
ATOM 2332 C CA . MET B 1 126 ? -6.566 8.641 -0.42 1 98.5 126 MET B CA 1
ATOM 2333 C C . MET B 1 126 ? -7.824 8.672 -1.285 1 98.5 126 MET B C 1
ATOM 2335 O O . MET B 1 126 ? -7.746 8.516 -2.504 1 98.5 126 MET B O 1
ATOM 2339 N N . SER B 1 127 ? -8.914 8.852 -0.664 1 98.38 127 SER B N 1
ATOM 2340 C CA . SER B 1 127 ? -10.148 9.273 -1.307 1 98.38 127 SER B CA 1
ATOM 2341 C C . SER B 1 127 ? -10.43 10.758 -1.058 1 98.38 127 SER B C 1
ATOM 2343 O O . SER B 1 127 ? -10.477 11.195 0.092 1 98.38 127 SER B O 1
ATOM 2345 N N . LEU B 1 128 ? -10.547 11.516 -2.133 1 98.25 128 LEU B N 1
ATOM 2346 C CA . LEU B 1 128 ? -10.789 12.953 -2.031 1 98.25 128 LEU B CA 1
ATOM 2347 C C . LEU B 1 128 ? -12.156 13.32 -2.604 1 98.25 128 LEU B C 1
ATOM 2349 O O . LEU B 1 128 ? -12.57 12.766 -3.623 1 98.25 128 LEU B O 1
ATOM 2353 N N . VAL B 1 129 ? -12.789 14.203 -1.919 1 97.69 129 VAL B N 1
ATOM 2354 C CA . VAL B 1 129 ? -14.094 14.703 -2.346 1 97.69 129 VAL B CA 1
ATOM 2355 C C . VAL B 1 129 ? -14.07 16.234 -2.355 1 97.69 129 VAL B C 1
ATOM 2357 O O . VAL B 1 129 ? -13.305 16.859 -1.623 1 97.69 129 VAL B O 1
ATOM 2360 N N . GLN B 1 130 ? -14.867 16.734 -3.172 1 95.31 130 GLN B N 1
ATOM 2361 C CA . GLN B 1 130 ? -14.984 18.188 -3.221 1 95.31 130 GLN B CA 1
ATOM 2362 C C . GLN B 1 130 ? -16.062 18.672 -2.252 1 95.31 130 GLN B C 1
ATOM 2364 O O . GLN B 1 130 ? -17.172 18.156 -2.24 1 95.31 130 GLN B O 1
AT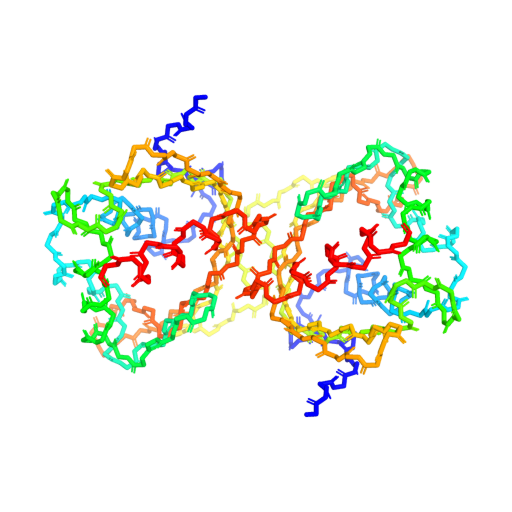OM 2369 N N . SER B 1 131 ? -15.609 19.594 -1.467 1 89.56 131 SER B N 1
ATOM 2370 C CA . SER B 1 131 ? -16.594 20.266 -0.62 1 89.56 131 SER B CA 1
ATOM 2371 C C . SER B 1 131 ? -17.422 21.266 -1.421 1 89.56 131 SER B C 1
ATOM 2373 O O . SER B 1 131 ? -17.156 21.484 -2.605 1 89.56 131 SER B O 1
ATOM 2375 N N . ALA B 1 132 ? -18.469 21.828 -0.739 1 85.44 132 ALA B N 1
ATOM 2376 C CA . ALA B 1 132 ? -19.344 22.812 -1.374 1 85.44 132 ALA B CA 1
ATOM 2377 C C . ALA B 1 132 ? -18.562 23.984 -1.936 1 85.44 132 ALA B C 1
ATOM 2379 O O . ALA B 1 132 ? -18.906 24.531 -2.986 1 85.44 132 ALA B O 1
ATOM 2380 N N . GLY B 1 133 ? -17.469 24.328 -1.484 1 86.38 133 GLY B N 1
ATOM 2381 C CA . GLY B 1 133 ? -16.641 25.422 -1.945 1 86.38 133 GLY B CA 1
ATOM 2382 C C . GLY B 1 133 ? -15.594 25 -2.965 1 86.38 133 GLY B C 1
ATOM 2383 O O . GLY B 1 133 ? -14.773 25.812 -3.396 1 86.38 133 GLY B O 1
ATOM 2384 N N . GLY B 1 134 ? -15.633 23.812 -3.344 1 89.5 134 GLY B N 1
ATOM 2385 C CA . GLY B 1 134 ? -14.758 23.344 -4.406 1 89.5 134 GLY B CA 1
ATOM 2386 C C . GLY B 1 134 ? -13.414 22.859 -3.902 1 89.5 134 GLY B C 1
ATOM 2387 O O . GLY B 1 134 ? -12.555 22.469 -4.695 1 89.5 134 GLY B O 1
ATOM 2388 N N . LYS B 1 135 ? -13.281 22.922 -2.645 1 93.31 135 LYS B N 1
ATOM 2389 C CA . LYS B 1 135 ? -12.016 22.469 -2.072 1 93.31 135 LYS B CA 1
ATOM 2390 C C . LYS B 1 135 ? -11.969 20.953 -1.97 1 93.31 135 LYS B C 1
ATOM 2392 O O . LYS B 1 135 ? -12.953 20.312 -1.588 1 93.31 135 LYS B O 1
ATOM 2397 N N . TRP B 1 136 ? -10.812 20.406 -2.402 1 97 136 TRP B N 1
ATOM 2398 C CA . TRP B 1 136 ? -10.617 18.953 -2.279 1 97 136 TRP B CA 1
ATOM 2399 C C . TRP B 1 136 ? -10.148 18.594 -0.874 1 97 136 TRP B C 1
ATOM 2401 O O . TRP B 1 136 ? -9.211 19.188 -0.345 1 97 136 TRP B O 1
ATOM 2411 N N . GLN B 1 137 ? -10.914 17.609 -0.251 1 97.88 137 GLN B N 1
ATOM 2412 C CA . GLN B 1 137 ? -10.555 17.078 1.064 1 97.88 137 GLN B CA 1
ATOM 2413 C C . GLN B 1 137 ? -10.625 15.562 1.091 1 97.88 137 GLN B C 1
ATOM 2415 O O . GLN B 1 137 ? -11.469 14.961 0.42 1 97.88 137 GLN B O 1
ATOM 2420 N N . SER B 1 138 ? -9.75 15.031 1.871 1 98.12 138 SER B N 1
ATOM 2421 C CA . SER B 1 138 ? -9.789 13.578 1.997 1 98.12 138 SER B CA 1
ATOM 2422 C C . SER B 1 138 ? -10.898 13.133 2.938 1 98.12 138 SER B C 1
ATOM 2424 O O . SER B 1 138 ? -10.984 13.602 4.074 1 98.12 138 SER B O 1
ATOM 2426 N N . ASP B 1 139 ? -11.727 12.258 2.469 1 98.12 139 ASP B N 1
ATOM 2427 C CA . ASP B 1 139 ? -12.727 11.656 3.346 1 98.12 139 ASP B CA 1
ATOM 2428 C C . ASP B 1 139 ? -12.266 10.289 3.846 1 98.12 139 ASP B C 1
ATOM 2430 O O . ASP B 1 139 ? -12.828 9.75 4.797 1 98.12 139 ASP B O 1
ATOM 2434 N N . LEU B 1 140 ? -11.297 9.727 3.266 1 98.38 140 LEU B N 1
ATOM 2435 C CA . LEU B 1 140 ? -10.695 8.461 3.688 1 98.38 140 LEU B CA 1
ATOM 2436 C C . LEU B 1 140 ? -9.195 8.445 3.4 1 98.38 140 LEU B C 1
ATOM 2438 O O . LEU B 1 140 ? -8.773 8.742 2.281 1 98.38 140 LEU B O 1
ATOM 2442 N N . TYR B 1 141 ? -8.453 8.156 4.387 1 98.38 141 TYR B N 1
ATOM 2443 C CA . TYR B 1 141 ? -6.992 8.109 4.367 1 98.38 141 TYR B CA 1
ATOM 2444 C C . TYR B 1 141 ? -6.477 6.859 5.07 1 98.38 141 TYR B C 1
ATOM 2446 O O . TYR B 1 141 ? -6.68 6.688 6.273 1 98.38 141 TYR B O 1
ATOM 2454 N N . GLU B 1 142 ? -5.824 5.961 4.293 1 97.69 142 GLU B N 1
ATOM 2455 C CA . GLU B 1 142 ? -5.383 4.676 4.824 1 97.69 142 GLU B CA 1
ATOM 2456 C C . GLU B 1 142 ? -3.914 4.418 4.492 1 97.69 142 GLU B C 1
ATOM 2458 O O . GLU B 1 142 ? -3.486 4.613 3.355 1 97.69 142 GLU B O 1
ATOM 2463 N N . ILE B 1 143 ? -3.182 3.969 5.492 1 96.62 143 ILE B N 1
ATOM 2464 C CA . ILE B 1 143 ? -1.744 3.789 5.32 1 96.62 143 ILE B CA 1
ATOM 2465 C C . ILE B 1 143 ? -1.405 2.301 5.328 1 96.62 143 ILE B C 1
ATOM 2467 O O . ILE B 1 143 ? -1.883 1.555 6.188 1 96.62 143 ILE B O 1
ATOM 2471 N N . PHE B 1 144 ? -0.596 1.884 4.391 1 95.75 144 PHE B N 1
ATOM 2472 C CA . PHE B 1 144 ? -0.016 0.55 4.285 1 95.75 144 PHE B CA 1
ATOM 2473 C C . PHE B 1 144 ? 1.503 0.609 4.398 1 95.75 144 PHE B C 1
ATOM 2475 O O . PHE B 1 144 ? 2.137 1.508 3.84 1 95.75 144 PHE B O 1
ATOM 2482 N N . LEU B 1 145 ? 2.061 -0.361 5.105 1 93.25 145 LEU B N 1
ATOM 2483 C CA . LEU B 1 145 ? 3.506 -0.38 5.301 1 93.25 145 LEU B CA 1
ATOM 2484 C C . LEU B 1 145 ? 4.094 -1.719 4.867 1 93.25 145 LEU B C 1
ATOM 2486 O O . LEU B 1 145 ? 3.385 -2.725 4.812 1 93.25 145 LEU B O 1
ATOM 2490 N N . ASP B 1 146 ? 5.449 -1.718 4.531 1 89.56 146 ASP B N 1
ATOM 2491 C CA . ASP B 1 146 ? 6.105 -2.949 4.102 1 89.56 146 ASP B CA 1
ATOM 2492 C C . ASP B 1 146 ? 6.949 -3.543 5.227 1 89.56 146 ASP B C 1
ATOM 2494 O O . ASP B 1 146 ? 7.676 -4.516 5.016 1 89.56 146 ASP B O 1
ATOM 2498 N N . SER B 1 147 ? 6.973 -2.938 6.281 1 79.75 147 SER B N 1
ATOM 2499 C CA . SER B 1 147 ? 7.746 -3.414 7.422 1 79.75 147 SER B CA 1
ATOM 2500 C C . SER B 1 147 ? 6.906 -3.418 8.695 1 79.75 147 SER B C 1
ATOM 2502 O O . SER B 1 147 ? 6.082 -2.527 8.906 1 79.75 147 SER B O 1
ATOM 2504 N N . HIS B 1 148 ? 7.234 -4.41 9.469 1 76.56 148 HIS B N 1
ATOM 2505 C CA . HIS B 1 148 ? 6.516 -4.496 10.734 1 76.56 148 HIS B CA 1
ATOM 2506 C C . HIS B 1 148 ? 7.211 -3.676 11.82 1 76.56 148 HIS B C 1
ATOM 2508 O O . HIS B 1 148 ? 6.617 -3.387 12.859 1 76.56 148 HIS B O 1
ATOM 2514 N N . GLU B 1 149 ? 8.406 -3.352 11.516 1 73.75 149 GLU B N 1
ATOM 2515 C CA . GLU B 1 149 ? 9.211 -2.717 12.555 1 73.75 149 GLU B CA 1
ATOM 2516 C C . GLU B 1 149 ? 8.578 -1.412 13.023 1 73.75 149 GLU B C 1
ATOM 2518 O O . GLU B 1 149 ? 8.586 -1.107 14.219 1 73.75 149 GLU B O 1
ATOM 2523 N N . ILE B 1 150 ? 8.047 -0.72 12.117 1 74.75 150 ILE B N 1
ATOM 2524 C CA . ILE B 1 150 ? 7.465 0.569 12.469 1 74.75 150 ILE B CA 1
ATOM 2525 C C . ILE B 1 150 ? 6.23 0.354 13.344 1 74.75 150 ILE B C 1
ATOM 2527 O O . ILE B 1 150 ? 6.012 1.085 14.312 1 74.75 150 ILE B O 1
ATOM 2531 N N . PHE B 1 151 ? 5.535 -0.698 13.094 1 72.38 151 PHE B N 1
ATOM 2532 C CA . PHE B 1 151 ? 4.355 -0.987 13.898 1 72.38 151 PHE B CA 1
ATOM 2533 C C . PHE B 1 151 ? 4.75 -1.358 15.32 1 72.38 151 PHE B C 1
ATOM 2535 O O . PHE B 1 151 ? 4.156 -0.873 16.281 1 72.38 151 PHE B O 1
ATOM 2542 N N . ASP B 1 152 ? 5.766 -2.066 15.383 1 73.88 152 ASP B N 1
ATOM 2543 C CA . ASP B 1 152 ? 6.262 -2.492 16.688 1 73.88 152 ASP B CA 1
ATOM 2544 C C . ASP B 1 152 ? 6.781 -1.304 17.5 1 73.88 152 ASP B C 1
ATOM 2546 O O . ASP B 1 152 ? 6.508 -1.191 18.688 1 73.88 152 ASP B O 1
ATOM 2550 N N . ALA B 1 153 ? 7.383 -0.487 16.844 1 74.38 153 ALA B N 1
ATOM 2551 C CA . ALA B 1 153 ? 8 0.652 17.516 1 74.38 153 ALA B CA 1
ATOM 2552 C C . ALA B 1 153 ? 6.945 1.6 18.078 1 74.38 153 ALA B C 1
ATOM 2554 O O . ALA B 1 153 ? 7.066 2.07 19.203 1 74.38 153 ALA B O 1
ATOM 2555 N N . ILE B 1 154 ? 5.906 1.835 17.344 1 67.75 154 ILE B N 1
ATOM 2556 C C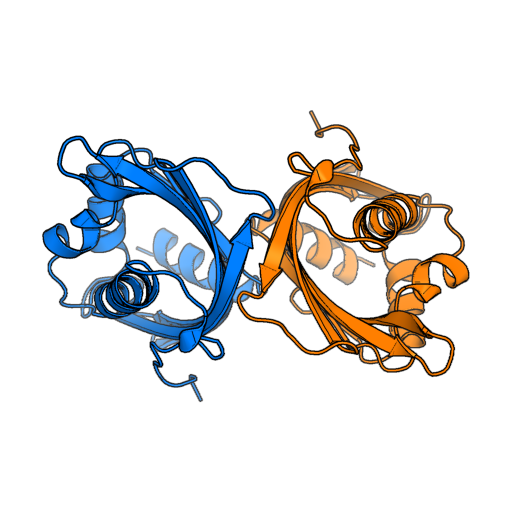A . ILE B 1 154 ? 4.859 2.766 17.75 1 67.75 154 ILE B CA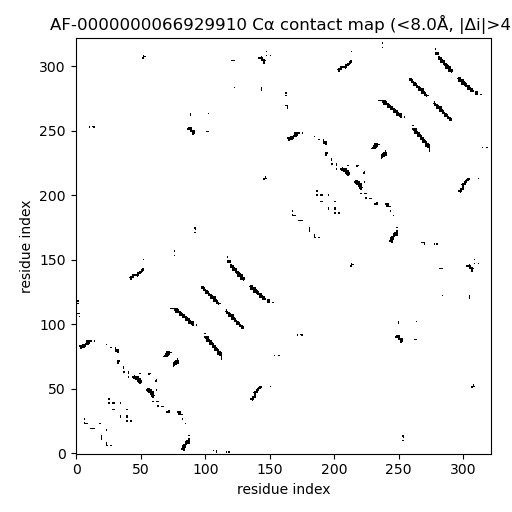 1
ATOM 2557 C C . ILE B 1 154 ? 4.051 2.156 18.891 1 67.75 154 ILE B C 1
ATOM 2559 O O . ILE B 1 154 ? 3.707 2.846 19.859 1 67.75 154 ILE B O 1
ATOM 2563 N N . LYS B 1 155 ? 3.824 0.953 18.766 1 70.81 155 LYS B N 1
ATOM 2564 C CA . LYS B 1 155 ? 3.092 0.259 19.828 1 70.81 155 LYS B CA 1
ATOM 2565 C C . LYS B 1 155 ? 3.855 0.303 21.141 1 70.81 155 LYS B C 1
ATOM 2567 O O . LYS B 1 155 ? 3.26 0.487 22.219 1 70.81 155 LYS B O 1
ATOM 2572 N N . GLU B 1 156 ? 5.051 0.167 21.125 1 74.06 156 GLU B N 1
ATOM 2573 C CA . GLU B 1 156 ? 5.895 0.193 22.312 1 74.06 156 GLU B CA 1
ATOM 2574 C C . GLU B 1 156 ? 5.848 1.557 23 1 74.06 156 GLU B C 1
ATOM 2576 O O . GLU B 1 156 ? 5.867 1.643 24.234 1 74.06 156 GLU B O 1
ATOM 2581 N N . LEU B 1 157 ? 5.699 2.494 22.219 1 67.06 157 LEU B N 1
ATOM 2582 C CA . LEU B 1 157 ? 5.754 3.84 22.781 1 67.06 157 LEU B CA 1
ATOM 2583 C C . LEU B 1 157 ? 4.391 4.258 23.328 1 67.06 157 LEU B C 1
ATOM 2585 O O . LEU B 1 157 ? 4.305 5.125 24.188 1 67.06 157 LEU B O 1
ATOM 2589 N N . GLN B 1 158 ? 3.336 3.725 22.719 1 63.81 158 GLN B N 1
ATOM 2590 C CA . GLN B 1 158 ? 2.006 4.043 23.219 1 63.81 158 GLN B CA 1
ATOM 2591 C C . GLN B 1 158 ? 1.744 3.342 24.547 1 63.81 158 GLN B C 1
ATOM 2593 O O . GLN B 1 158 ? 0.987 3.846 25.391 1 63.81 158 GLN B O 1
ATOM 2598 N N . VAL B 1 159 ? 2.326 2.268 24.719 1 55.53 159 VAL B N 1
ATOM 2599 C CA . VAL B 1 159 ? 2.154 1.519 25.953 1 55.53 159 VAL B CA 1
ATOM 2600 C C . VAL B 1 159 ? 3.053 2.107 27.047 1 55.53 159 VAL B C 1
ATOM 2602 O O . VAL B 1 159 ? 2.699 2.094 28.219 1 55.53 159 VAL B O 1
ATOM 2605 N N . THR B 1 160 ? 4.102 2.453 26.625 1 45.81 160 THR B N 1
ATOM 2606 C CA . THR B 1 160 ? 5.016 2.975 27.641 1 45.81 160 THR B CA 1
ATOM 2607 C C . THR B 1 160 ? 4.637 4.398 28.031 1 45.81 160 THR B C 1
ATOM 2609 O O . THR B 1 160 ? 5.062 4.898 29.078 1 45.81 160 THR B O 1
ATOM 2612 N N . ALA B 1 161 ? 3.779 5.039 27.266 1 44.03 161 ALA B N 1
ATOM 2613 C CA . ALA B 1 161 ? 3.344 6.375 27.672 1 44.03 161 ALA B CA 1
ATOM 2614 C C . ALA B 1 161 ? 2.23 6.305 28.703 1 44.03 161 ALA B C 1
ATOM 2616 O O . ALA B 1 161 ? 1.431 5.363 28.703 1 44.03 161 ALA B O 1
#

Organism: NCBI:txid1442368

Sequence (322 aa):
MAFPKHYEFDNQSSIPAPFNETIPAFFREWDNPTARTEELLEFFALDAKFIFSHITTNSREALGDLRRGLIHPENGPVVDCGHTLRQFYALTGQSDSKSKQFLVKGLIWYKLRNGRRVDAGFVTYMSLVQSAGGKWQSDLYEIFLDSHEIFDAIKELQVTAMAFPKHYEFDNQSSIPAPFNETIPAFFREWDNPTARTEELLEFFALDAKFIFSHITTNSREALGDLRRGLIHPENGPVVDCGHTLRQFYALTGQSDSKSKQFLVKGLIWYKLRNGRRVDAGFVTYMSLVQSAGGKWQSDLYEIFLDSHEIFDAIKELQVTA

Secondary structure (DSSP, 8-state):
-PPPPB---TTGGGSPTTHHHHHHHHHHHHT-TT--HHHHHTTEEEEEEEEETTEEE-SHHHHHHHHHHHB-TTTSSEEEEEEEEEEEEEETT---TTEEEEEEEEEEEEEETTS-EEEEEEEEEEEEEE-TTS-EEEEEEEEEES-SHHHHHHHHHHHH-/-PPPPB---TTGGGSPTTHHHHHHHHHHHHT-TT--HHHHHTTEEEEEEEEETTEEE-SHHHHHHHHHHHB-TTTSSEEEEEEEEEEEEEETT---TTEEEEEEEEEEEEEETTS-EEEEEEEEEEEEEE-TTS-EEEEEEEEEES-SHHHHHHHHHHHH-

Radius of gyration: 19.86 Å; Cα contacts (8 Å, |Δi|>4): 703; chains: 2; bounding box: 40×55×54 Å